Protein AF-A0A2G2YBU5-F1 (afdb_monomer_lite)

Radius of gyration: 28.85 Å; chains: 1; bounding box: 75×36×72 Å

Sequence (273 aa):
MAYAALSSLMHTLEQVLQPNQCLVCRNCTEQHATSSYQNLFALQVFLEDTIKETNDIETLKASEKRIKHVVYRAEDRVYSSLRDIILAGGMKNYERACKSFYEELLEVEKEVYLLSKEVMLIEFNKHESKSAELARTSSIGRRIVEENIVVGMKDDFNTILDRLIAQTDELTILSIVGMGGIADYASPDIPPHDMPFLSFDDSWNLFTKRLFQEEPCPPQLEEIGKHIVQQCRGLPLSIVVVAGLLGKMDAGSDNWKKVEENLTSFFGTVSEQ

pLDDT: mean 74.93, std 15.23, range [28.72, 96.19]

Foldseek 3Di:
DLLVLLVVLLVLLVVCQDPPDPLADNPLSVVLSVLLNVLSVLVNVVLVVCVVVPPDPPVNVVLSVLSNVLSVVLVVLLVVLVVQLVPQDDDVSNVVSNVSNSVSSVVSSVSSVVSSVVSVVVVVVVVVVVVPPPPDDDDPDPDPPPPDDDPDCVVVVVVVVCQVPPDDPDDDDDDDDDDPPPVCVVDVPDDDDDDDFADLVRLLVLLCCLQVVPDDDDPLCSVLLSLCSVLQVRDSVSSNVLSVVCSPDDPDPVVSVVSSVVSCVVSDPPDDD

Structure (mmCIF, N/CA/C/O backbone):
data_AF-A0A2G2YBU5-F1
#
_entry.id   AF-A0A2G2YBU5-F1
#
loop_
_atom_site.group_PDB
_atom_site.id
_atom_site.type_symbol
_atom_site.label_atom_id
_atom_site.label_alt_id
_atom_site.label_comp_id
_atom_site.label_asym_id
_atom_site.label_entity_id
_atom_site.label_seq_id
_atom_site.pdbx_PDB_ins_code
_atom_site.Cartn_x
_atom_site.Cartn_y
_atom_site.Cartn_z
_atom_site.occupancy
_atom_site.B_iso_or_equiv
_atom_site.auth_seq_id
_atom_site.auth_comp_id
_atom_site.auth_asym_id
_atom_site.auth_atom_id
_atom_site.pdbx_PDB_model_num
ATOM 1 N N . MET A 1 1 ? 11.578 3.689 6.704 1.00 77.56 1 MET A N 1
ATOM 2 C CA . MET A 1 1 ? 12.645 4.544 7.256 1.00 77.56 1 MET A CA 1
ATOM 3 C C . MET A 1 1 ? 12.260 4.925 8.677 1.00 77.56 1 MET A C 1
ATOM 5 O O . MET A 1 1 ? 11.069 5.124 8.901 1.00 77.56 1 MET A O 1
ATOM 9 N N . ALA A 1 2 ? 13.198 4.979 9.629 1.00 79.56 2 ALA A N 1
ATOM 10 C CA . ALA A 1 2 ? 12.875 5.309 11.031 1.00 79.56 2 ALA A CA 1
ATOM 11 C C . ALA A 1 2 ? 12.236 6.695 11.192 1.00 79.56 2 ALA A C 1
ATOM 13 O O . ALA A 1 2 ? 11.327 6.847 11.998 1.00 79.56 2 ALA A O 1
ATOM 14 N N . TYR A 1 3 ? 12.646 7.663 10.367 1.00 81.50 3 TYR A N 1
ATOM 15 C CA . TYR A 1 3 ? 12.064 9.006 10.335 1.00 81.50 3 TYR A CA 1
ATOM 16 C C . TYR A 1 3 ? 10.543 8.971 10.120 1.00 81.50 3 TYR A C 1
ATOM 18 O O . TYR A 1 3 ? 9.792 9.544 10.897 1.00 81.50 3 TYR A O 1
ATOM 26 N N . ALA A 1 4 ? 10.073 8.210 9.125 1.00 82.94 4 ALA A N 1
ATOM 27 C CA . ALA A 1 4 ? 8.641 8.063 8.858 1.00 82.94 4 ALA A CA 1
ATOM 28 C C . ALA A 1 4 ? 7.886 7.404 10.027 1.00 82.94 4 ALA A C 1
ATOM 30 O O . ALA A 1 4 ? 6.755 7.783 10.311 1.00 82.94 4 ALA A O 1
ATOM 31 N N . ALA A 1 5 ? 8.512 6.443 10.719 1.00 83.88 5 ALA A N 1
ATOM 32 C CA . ALA A 1 5 ? 7.921 5.827 11.906 1.00 83.88 5 ALA A CA 1
ATOM 33 C C . ALA A 1 5 ? 7.787 6.844 13.053 1.00 83.88 5 ALA A C 1
ATOM 35 O O . ALA A 1 5 ? 6.730 6.921 13.674 1.00 83.88 5 ALA A O 1
ATOM 36 N N . LEU A 1 6 ? 8.825 7.659 13.300 1.00 85.00 6 LEU A N 1
ATOM 37 C CA . LEU A 1 6 ? 8.787 8.735 14.299 1.00 85.00 6 LEU A CA 1
ATOM 38 C C . LEU A 1 6 ? 7.659 9.728 13.997 1.00 85.00 6 LEU A C 1
ATOM 40 O O . LEU A 1 6 ? 6.850 10.004 14.879 1.00 85.00 6 LEU A O 1
ATOM 44 N N . SER A 1 7 ? 7.557 10.198 12.748 1.00 82.75 7 SER A N 1
ATOM 45 C CA . SER A 1 7 ? 6.493 11.117 12.327 1.00 82.75 7 SER A CA 1
ATOM 46 C C . SER A 1 7 ? 5.092 10.522 12.519 1.00 82.75 7 SER A C 1
ATOM 48 O O . SER A 1 7 ? 4.186 11.233 12.949 1.00 82.75 7 SER A O 1
ATOM 50 N N . SER A 1 8 ? 4.917 9.223 12.252 1.00 86.75 8 SER A N 1
ATOM 51 C CA . SER A 1 8 ? 3.638 8.515 12.431 1.00 86.75 8 SER A CA 1
ATOM 52 C C . SER A 1 8 ? 3.198 8.472 13.900 1.00 86.75 8 SER A C 1
ATOM 54 O O . SER A 1 8 ? 2.075 8.863 14.234 1.00 86.75 8 SER A O 1
ATOM 56 N N . LEU A 1 9 ? 4.106 8.095 14.808 1.00 83.00 9 LEU A N 1
ATOM 57 C CA . LEU A 1 9 ? 3.814 8.060 16.243 1.00 83.00 9 LEU A CA 1
ATOM 58 C C . LEU A 1 9 ? 3.585 9.465 16.816 1.00 83.00 9 LEU A C 1
ATOM 60 O O . LEU A 1 9 ? 2.669 9.650 17.613 1.00 83.00 9 LEU A O 1
ATOM 64 N N . MET A 1 10 ? 4.369 10.462 16.393 1.00 81.31 10 MET A N 1
ATOM 65 C CA . MET A 1 10 ? 4.173 11.859 16.801 1.00 81.31 10 MET A CA 1
ATOM 66 C C . MET A 1 10 ? 2.783 12.368 16.414 1.00 81.31 10 MET A C 1
ATOM 68 O O . MET A 1 10 ? 2.079 12.905 17.264 1.00 81.31 10 MET A O 1
ATOM 72 N N . HIS A 1 11 ? 2.349 12.118 15.177 1.00 83.50 11 HIS A N 1
ATOM 73 C CA . HIS A 1 11 ? 1.008 12.480 14.719 1.00 83.50 11 HIS A CA 1
ATOM 74 C C . HIS A 1 11 ? -0.092 11.742 15.504 1.00 83.50 11 HIS A C 1
ATOM 76 O O . HIS A 1 11 ? -1.113 12.327 15.864 1.00 83.50 11 HIS A O 1
ATOM 82 N N . THR A 1 12 ? 0.118 10.464 15.829 1.00 80.94 12 THR A N 1
ATOM 83 C CA . THR A 1 12 ? -0.820 9.682 16.652 1.00 80.94 12 THR A CA 1
ATOM 84 C C . THR A 1 12 ? -0.935 10.246 18.073 1.00 80.94 12 THR A C 1
ATOM 86 O O . THR A 1 12 ? -2.043 10.392 18.590 1.00 80.94 12 THR A O 1
ATOM 89 N N . LEU A 1 13 ? 0.184 10.630 18.696 1.00 76.62 13 LEU A N 1
ATOM 90 C CA . LEU A 1 13 ? 0.189 11.293 20.004 1.00 76.62 13 LEU A CA 1
ATOM 91 C C . LEU A 1 13 ? -0.491 12.670 19.944 1.00 76.62 13 LEU A C 1
ATOM 93 O O . LEU A 1 13 ? -1.259 13.002 20.844 1.00 76.62 13 LEU A O 1
ATOM 97 N N . GLU A 1 14 ? -0.284 13.447 18.877 1.00 77.00 14 GLU A N 1
ATOM 98 C CA . GLU A 1 14 ? -0.980 14.724 18.668 1.00 77.00 14 GLU A CA 1
ATOM 99 C C . GLU A 1 14 ? -2.495 14.551 18.561 1.00 77.00 14 GLU A C 1
ATOM 101 O O . GLU A 1 14 ? -3.236 15.328 19.160 1.00 77.00 14 GLU A O 1
ATOM 106 N N . GLN A 1 15 ? -2.975 13.524 17.852 1.00 72.81 15 GLN A N 1
ATOM 107 C CA . GLN A 1 15 ? -4.408 13.226 17.768 1.00 72.81 15 GLN A CA 1
ATOM 108 C C . GLN A 1 15 ? -5.017 12.911 19.141 1.00 72.81 15 GLN A C 1
ATOM 110 O O . GLN A 1 15 ? -6.123 13.365 19.435 1.00 72.81 15 GLN A O 1
ATOM 115 N N . VAL A 1 16 ? -4.281 12.210 20.011 1.00 66.62 16 VAL A N 1
ATOM 116 C CA . VAL A 1 16 ? -4.690 11.946 21.405 1.00 66.62 16 VAL A CA 1
ATOM 117 C C . VAL A 1 16 ? -4.738 13.235 22.245 1.00 66.62 16 VAL A C 1
ATOM 119 O O . VAL A 1 16 ? -5.537 13.333 23.180 1.00 66.62 16 VAL A O 1
ATOM 122 N N . LEU A 1 17 ? -3.923 14.238 21.902 1.00 61.62 17 LEU A N 1
ATOM 123 C CA . LEU A 1 17 ? -3.822 15.531 22.592 1.00 61.62 17 LEU A CA 1
ATOM 124 C C . LEU A 1 17 ? -4.846 16.585 22.112 1.00 61.62 17 LEU A C 1
ATOM 126 O O . LEU A 1 17 ? -4.983 17.631 22.750 1.00 61.62 17 LEU A O 1
ATOM 130 N N . GLN A 1 18 ? -5.581 16.350 21.016 1.00 63.16 18 GLN A N 1
ATOM 131 C CA . GLN A 1 18 ? -6.501 17.351 20.458 1.00 63.16 18 GLN A CA 1
ATOM 132 C C . GLN A 1 18 ? -7.714 17.645 21.378 1.00 63.16 18 GLN A C 1
ATOM 134 O O . GLN A 1 18 ? -8.349 16.718 21.893 1.00 63.16 18 GLN A O 1
ATOM 139 N N . PRO A 1 19 ? -8.139 18.924 21.527 1.00 51.16 19 PRO A N 1
ATOM 140 C CA . PRO A 1 19 ? -9.191 19.336 22.470 1.00 51.16 19 PRO A CA 1
ATOM 141 C C . PRO A 1 19 ? -10.576 18.713 22.234 1.00 51.16 19 PRO A C 1
ATOM 143 O O . PRO A 1 19 ? -11.395 18.699 23.151 1.00 51.16 19 PRO A O 1
ATOM 146 N N . ASN A 1 20 ? -10.848 18.221 21.021 1.00 47.25 20 ASN A N 1
ATOM 147 C CA . ASN A 1 20 ? -12.180 17.795 20.581 1.00 47.25 20 ASN A CA 1
ATOM 148 C C . ASN A 1 20 ? -12.391 16.267 20.539 1.00 47.25 20 ASN A C 1
ATOM 150 O O . ASN A 1 20 ? -13.447 15.831 20.085 1.00 47.25 20 ASN A O 1
ATOM 154 N N . GLN A 1 21 ? -11.440 15.447 21.012 1.00 52.91 21 GLN A N 1
ATOM 155 C CA . GLN A 1 21 ? -11.558 13.973 21.011 1.00 52.91 21 GLN A CA 1
ATOM 156 C C . GLN A 1 21 ? -10.920 13.275 22.230 1.00 52.91 21 GLN A C 1
ATOM 158 O O . GLN A 1 21 ? -10.525 12.113 22.150 1.00 52.91 21 GLN A O 1
ATOM 163 N N . CYS A 1 22 ? -10.815 13.929 23.390 1.00 48.75 22 CYS A N 1
ATOM 164 C CA . CYS A 1 22 ? -10.200 13.272 24.544 1.00 48.75 22 CYS A CA 1
ATOM 165 C C . CYS A 1 22 ? -11.166 12.248 25.181 1.00 48.75 22 CYS A C 1
ATOM 167 O O . CYS A 1 22 ? -12.029 12.600 25.983 1.00 48.75 22 CYS A O 1
ATOM 169 N N . LEU A 1 23 ? -11.006 10.967 24.828 1.00 53.06 23 LEU A N 1
ATOM 170 C CA . LEU A 1 23 ? -11.656 9.824 25.491 1.00 53.06 23 LEU A CA 1
ATOM 171 C C . LEU A 1 23 ? -11.031 9.528 26.880 1.00 53.06 23 LEU A C 1
ATOM 173 O O . LEU A 1 23 ? -11.447 8.604 27.575 1.00 53.06 23 LEU A O 1
ATOM 177 N N . VAL A 1 24 ? -10.021 10.286 27.321 1.00 55.19 24 VAL A N 1
ATOM 178 C CA . VAL A 1 24 ? -9.199 9.972 28.505 1.00 55.19 24 VAL A CA 1
ATOM 179 C C . VAL A 1 24 ? -8.983 11.228 29.372 1.00 55.19 24 VAL A C 1
ATOM 181 O O . VAL A 1 24 ? -9.237 12.352 28.949 1.00 55.19 24 VAL A O 1
ATOM 184 N N . CYS A 1 25 ? -8.573 11.047 30.632 1.00 53.88 25 CYS A N 1
ATOM 185 C CA . CYS A 1 25 ? -8.343 12.122 31.604 1.00 53.88 25 CYS A CA 1
ATOM 186 C C . CYS A 1 25 ? -7.243 13.112 31.157 1.00 53.88 25 CYS A C 1
ATOM 188 O O . CYS A 1 25 ? -6.052 12.814 31.252 1.00 53.88 25 CYS A O 1
ATOM 190 N N . ARG A 1 26 ? -7.671 14.318 30.754 1.00 55.22 26 ARG A N 1
ATOM 191 C CA . ARG A 1 26 ? -6.874 15.390 30.127 1.00 55.22 26 ARG A CA 1
ATOM 192 C C . ARG A 1 26 ? -5.569 15.750 30.850 1.00 55.22 26 ARG A C 1
ATOM 194 O O . ARG A 1 26 ? -4.534 15.853 30.208 1.00 55.22 26 ARG A O 1
ATOM 201 N N . ASN A 1 27 ? -5.587 15.900 32.174 1.00 55.72 27 ASN A N 1
ATOM 202 C CA . ASN A 1 27 ? -4.440 16.472 32.895 1.00 55.72 27 ASN A CA 1
ATOM 203 C C . ASN A 1 27 ? -3.245 15.512 33.044 1.00 55.72 27 ASN A C 1
ATOM 205 O O . ASN A 1 27 ? -2.122 15.975 33.211 1.00 55.72 27 ASN A O 1
ATOM 209 N N . CYS A 1 28 ? -3.462 14.193 33.010 1.00 52.88 28 CYS A N 1
ATOM 210 C CA . CYS A 1 28 ? -2.388 13.208 33.203 1.00 52.88 28 CYS A CA 1
ATOM 211 C C . CYS A 1 28 ? -1.847 12.674 31.870 1.00 52.88 28 CYS A C 1
ATOM 213 O O . CYS A 1 28 ? -0.656 12.410 31.756 1.00 52.88 28 CYS A O 1
ATOM 215 N N . THR A 1 29 ? -2.691 12.552 30.841 1.00 59.50 29 THR A N 1
ATOM 216 C CA . THR A 1 29 ? -2.257 12.123 29.501 1.00 59.50 29 THR A CA 1
ATOM 217 C C . THR A 1 29 ? -1.425 13.183 28.787 1.00 59.50 29 THR A C 1
ATOM 219 O O . THR A 1 29 ? -0.512 12.836 28.043 1.00 59.50 29 THR A O 1
ATOM 222 N N . GLU A 1 30 ? -1.696 14.466 29.042 1.00 64.62 30 GLU A N 1
ATOM 223 C CA . GLU A 1 30 ? -1.002 15.586 28.398 1.00 64.62 30 GLU A CA 1
ATOM 224 C C . GLU A 1 30 ? 0.492 15.625 28.752 1.00 64.62 30 GLU A C 1
ATOM 226 O O . GLU A 1 30 ? 1.326 15.808 27.867 1.00 64.62 30 GLU A O 1
ATOM 231 N N . GLN A 1 31 ? 0.859 15.354 30.009 1.00 68.38 31 GLN A N 1
ATOM 232 C CA . GLN A 1 31 ? 2.258 15.366 30.450 1.00 68.38 31 GLN A CA 1
ATOM 233 C C . GLN A 1 31 ? 3.092 14.246 29.798 1.00 68.38 31 GLN A C 1
ATOM 235 O O . GLN A 1 31 ? 4.170 14.513 29.265 1.00 68.38 31 GLN A O 1
ATOM 240 N N . HIS A 1 32 ? 2.587 13.009 29.801 1.00 67.62 32 HIS A N 1
ATOM 241 C CA . HIS A 1 32 ? 3.309 11.836 29.289 1.00 67.62 32 HIS A CA 1
ATOM 242 C C . HIS A 1 32 ? 3.360 11.792 27.757 1.00 67.62 32 HIS A C 1
ATOM 244 O O . HIS A 1 32 ? 4.391 11.441 27.174 1.00 67.62 32 HIS A O 1
ATOM 250 N N . ALA A 1 33 ? 2.283 12.219 27.090 1.00 65.06 33 ALA A N 1
ATOM 251 C CA . ALA A 1 33 ? 2.275 12.377 25.639 1.00 65.06 33 ALA A CA 1
ATOM 252 C C . ALA A 1 33 ? 3.243 13.487 25.197 1.00 65.06 33 ALA A C 1
ATOM 254 O O . ALA A 1 33 ? 4.002 13.283 24.253 1.00 65.06 33 ALA A O 1
ATOM 255 N N . THR A 1 34 ? 3.298 14.613 25.921 1.00 71.19 34 THR A N 1
ATOM 256 C CA . THR A 1 34 ? 4.244 15.707 25.630 1.00 71.19 34 THR A CA 1
ATOM 257 C C . THR A 1 34 ? 5.699 15.284 25.851 1.00 71.19 34 THR A C 1
ATOM 259 O O . THR A 1 34 ? 6.552 15.572 25.015 1.00 71.19 34 THR A O 1
ATOM 262 N N . SER A 1 35 ? 5.992 14.557 26.933 1.00 74.00 35 SER A N 1
ATOM 263 C CA . SER A 1 35 ? 7.328 14.001 27.213 1.00 74.00 35 SER A CA 1
ATOM 264 C C . SER A 1 35 ? 7.779 13.013 26.127 1.00 74.00 35 SER A C 1
ATOM 266 O O . SER A 1 35 ? 8.880 13.123 25.580 1.00 74.00 35 SER A O 1
ATOM 268 N N . SER A 1 36 ? 6.891 12.097 25.727 1.00 71.19 36 SER A N 1
ATOM 269 C CA . SER A 1 36 ? 7.147 11.165 24.621 1.00 71.19 36 SER A CA 1
ATOM 270 C C . SER A 1 36 ? 7.379 11.910 23.305 1.00 71.19 36 SER A C 1
ATOM 272 O O . SER A 1 36 ? 8.338 11.614 22.597 1.00 71.19 36 SER A O 1
ATOM 274 N N . TYR A 1 37 ? 6.564 12.927 23.008 1.00 77.56 37 TYR A N 1
ATOM 275 C CA . TYR A 1 37 ? 6.699 13.761 21.814 1.00 77.56 37 TYR A CA 1
ATOM 276 C C . TYR A 1 37 ? 8.048 14.492 21.763 1.00 77.56 37 TYR A C 1
ATOM 278 O O . TYR A 1 37 ? 8.722 14.467 20.737 1.00 77.56 37 TYR A O 1
ATOM 286 N N . GLN A 1 38 ? 8.488 15.089 22.875 1.00 77.56 38 GLN A N 1
ATOM 287 C CA . GLN A 1 38 ? 9.789 15.763 22.959 1.00 77.56 38 GLN A CA 1
ATOM 288 C C . GLN A 1 38 ? 10.958 14.804 22.693 1.00 77.56 38 GLN A C 1
ATOM 290 O O . GLN A 1 38 ? 11.890 15.155 21.969 1.00 77.56 38 GLN A O 1
ATOM 295 N N . ASN A 1 39 ? 10.894 13.578 23.221 1.00 77.12 39 ASN A N 1
ATOM 296 C CA . ASN A 1 39 ? 11.917 12.560 22.973 1.00 77.12 39 ASN A CA 1
ATOM 297 C C . ASN A 1 39 ? 11.925 12.082 21.509 1.00 77.12 39 ASN A C 1
ATOM 299 O O . ASN A 1 39 ? 12.996 11.895 20.932 1.00 77.12 39 ASN A O 1
ATOM 303 N N . LEU A 1 40 ? 10.751 11.914 20.889 1.00 79.38 40 LEU A N 1
ATOM 304 C CA . LEU A 1 40 ? 10.637 11.558 19.467 1.00 79.38 40 LEU A CA 1
ATOM 305 C C . LEU A 1 40 ? 11.170 12.674 18.562 1.00 79.38 40 LEU A C 1
ATOM 307 O O . LEU A 1 40 ? 11.895 12.391 17.609 1.00 79.38 40 LEU A O 1
ATOM 311 N N . PHE A 1 41 ? 10.882 13.933 18.897 1.00 76.88 41 PHE A N 1
ATOM 312 C CA . PHE A 1 41 ? 11.411 15.095 18.186 1.00 76.88 41 PHE A CA 1
ATOM 313 C C . PHE A 1 41 ? 12.943 15.162 18.271 1.00 76.88 41 PHE A C 1
ATOM 315 O O . PHE A 1 41 ? 13.610 15.385 17.263 1.00 76.88 41 PHE A O 1
ATOM 322 N N . ALA A 1 42 ? 13.525 14.887 19.443 1.00 79.06 42 ALA A N 1
ATOM 323 C CA . ALA A 1 42 ? 14.978 14.829 19.601 1.00 79.06 42 ALA A CA 1
ATOM 324 C C . ALA A 1 42 ? 15.623 13.729 18.731 1.00 79.06 42 ALA A C 1
ATOM 326 O O . ALA A 1 42 ? 16.654 13.962 18.102 1.00 79.06 42 ALA A O 1
ATOM 327 N N . LEU A 1 43 ? 14.984 12.557 18.626 1.00 77.75 43 LEU A N 1
ATOM 328 C CA . LEU A 1 43 ? 15.414 11.479 17.725 1.00 77.75 43 LEU A CA 1
ATOM 329 C C . LEU A 1 43 ? 15.286 11.858 16.241 1.00 77.75 43 LEU A C 1
ATOM 331 O O . LEU A 1 43 ? 16.094 11.420 15.423 1.00 77.75 43 LEU A O 1
ATOM 335 N N . GLN A 1 44 ? 14.287 12.663 15.880 1.00 80.56 44 GLN A N 1
ATOM 336 C CA . GLN A 1 44 ? 14.098 13.147 14.513 1.00 80.56 44 GLN A CA 1
ATOM 337 C C . GLN A 1 44 ? 15.225 14.106 14.102 1.00 80.56 44 GLN A C 1
ATOM 339 O O . GLN A 1 44 ? 15.802 13.926 13.030 1.00 80.56 44 GLN A O 1
ATOM 344 N N . VAL A 1 45 ? 15.583 15.055 14.977 1.00 78.81 45 VAL A N 1
ATOM 345 C CA . VAL A 1 45 ? 16.722 15.971 14.774 1.00 78.81 45 VAL A CA 1
ATOM 346 C C . VAL A 1 45 ? 18.034 15.189 14.659 1.00 78.81 45 VAL A C 1
ATOM 348 O O . VAL A 1 45 ? 18.784 15.399 13.710 1.00 78.81 45 VAL A O 1
ATOM 351 N N . PHE A 1 46 ? 18.260 14.206 15.540 1.00 77.12 46 PHE A N 1
ATOM 352 C CA . PHE A 1 46 ? 19.420 13.307 15.474 1.00 77.12 46 PHE A CA 1
ATOM 353 C C . PHE A 1 46 ? 19.537 12.601 14.116 1.00 77.12 46 PHE A C 1
ATOM 355 O O . PHE A 1 46 ? 20.608 12.564 13.506 1.00 77.12 46 PHE A O 1
ATOM 362 N N . LEU A 1 47 ? 18.440 12.022 13.615 1.00 74.12 47 LEU A N 1
ATOM 363 C CA . LEU A 1 47 ? 18.451 11.348 12.315 1.00 74.12 47 LEU A CA 1
ATOM 364 C C . LEU A 1 47 ? 18.759 12.331 11.180 1.00 74.12 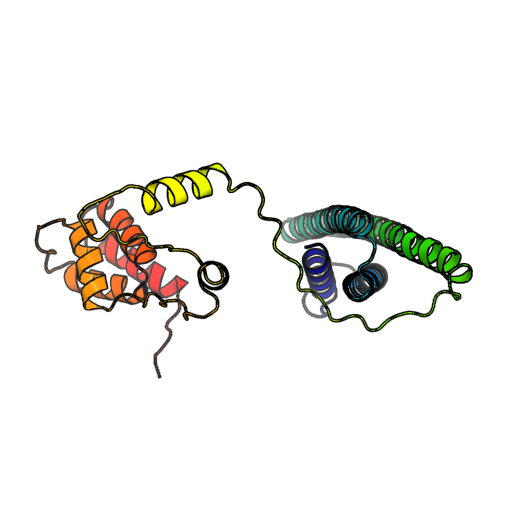47 LEU A C 1
ATOM 366 O O . LEU A 1 47 ? 19.483 11.980 10.255 1.00 74.12 47 LEU A O 1
ATOM 370 N N . GLU A 1 48 ? 18.259 13.561 11.253 1.00 74.38 48 GLU A N 1
ATOM 371 C CA . GLU A 1 48 ? 18.495 14.571 10.223 1.00 74.38 48 GLU A CA 1
ATOM 372 C C . GLU A 1 48 ? 19.942 15.099 10.212 1.00 74.38 48 GLU A C 1
ATOM 374 O O . GLU A 1 48 ? 20.504 15.329 9.137 1.00 74.38 48 GLU A O 1
ATOM 379 N N . ASP A 1 49 ? 20.572 15.233 11.380 1.00 69.44 49 ASP A N 1
ATOM 380 C CA . ASP A 1 49 ? 21.966 15.672 11.515 1.00 69.44 49 ASP A CA 1
ATOM 381 C C . ASP A 1 49 ? 22.964 14.552 11.180 1.00 69.44 49 ASP A C 1
ATOM 383 O O . ASP A 1 49 ? 23.976 14.778 10.510 1.00 69.44 49 ASP A O 1
ATOM 387 N N . THR A 1 50 ? 22.654 13.304 11.539 1.00 62.16 50 THR A N 1
ATOM 388 C CA . THR A 1 50 ? 23.501 12.144 11.208 1.00 62.16 50 THR A CA 1
ATOM 389 C C . THR A 1 50 ? 23.489 11.780 9.723 1.00 62.16 50 THR A C 1
ATOM 391 O O . THR A 1 50 ? 24.518 11.331 9.213 1.00 62.16 50 THR A O 1
ATOM 394 N N . ILE A 1 51 ? 22.389 12.039 9.002 1.00 63.06 51 ILE A N 1
ATOM 395 C CA . ILE A 1 51 ? 22.323 11.933 7.531 1.00 63.06 51 ILE A CA 1
ATOM 396 C C . ILE A 1 51 ? 23.273 12.940 6.851 1.00 63.06 51 ILE A C 1
ATOM 398 O O . ILE A 1 51 ? 23.738 12.688 5.742 1.00 63.06 51 ILE A O 1
ATOM 402 N N . LYS A 1 52 ? 23.606 14.066 7.501 1.00 63.25 52 LYS A N 1
ATOM 403 C CA . LYS A 1 52 ? 24.480 15.114 6.938 1.00 63.25 52 LYS A CA 1
ATOM 404 C C . LYS A 1 52 ? 25.980 14.873 7.202 1.00 63.25 52 LYS A C 1
ATOM 406 O O . LYS A 1 52 ? 26.803 15.333 6.413 1.00 63.25 52 LYS A O 1
ATOM 411 N N . GLU A 1 53 ? 26.354 14.147 8.264 1.00 60.69 53 GLU A N 1
ATOM 412 C CA . GLU A 1 53 ? 27.754 13.893 8.687 1.00 60.69 53 GLU A CA 1
ATOM 413 C C . GLU A 1 53 ? 28.295 12.479 8.337 1.00 60.69 53 GLU A C 1
ATOM 415 O O . GLU A 1 53 ? 29.141 11.924 9.049 1.00 60.69 53 GLU A O 1
ATOM 420 N N . THR A 1 54 ? 27.790 11.849 7.276 1.00 56.03 54 THR A N 1
ATOM 421 C CA . THR A 1 54 ? 28.011 10.434 6.908 1.00 56.03 54 THR A CA 1
ATOM 422 C C . THR A 1 54 ? 29.478 9.995 6.760 1.00 56.03 54 THR A C 1
ATOM 424 O O . THR A 1 54 ? 30.029 10.021 5.664 1.00 56.03 54 THR A O 1
ATOM 427 N N . ASN A 1 55 ? 30.069 9.482 7.845 1.00 57.12 55 ASN A N 1
ATOM 428 C CA . ASN A 1 55 ? 31.310 8.690 7.827 1.00 57.12 55 ASN A CA 1
ATOM 429 C C . ASN A 1 55 ? 31.145 7.272 8.427 1.00 57.12 55 ASN A C 1
ATOM 431 O O . ASN A 1 55 ? 32.069 6.474 8.329 1.00 57.12 55 ASN A O 1
ATOM 435 N N . ASP A 1 56 ? 29.992 6.931 9.024 1.00 63.56 56 ASP A N 1
ATOM 436 C CA . ASP A 1 56 ? 29.731 5.599 9.601 1.00 63.56 56 ASP A CA 1
ATOM 437 C C . ASP A 1 56 ? 28.290 5.129 9.317 1.00 63.56 56 ASP A C 1
ATOM 439 O O . ASP A 1 56 ? 27.327 5.491 9.994 1.00 63.56 56 ASP A O 1
ATOM 443 N N . ILE A 1 57 ? 28.149 4.351 8.242 1.00 66.81 57 ILE A N 1
ATOM 444 C CA . ILE A 1 57 ? 26.868 3.874 7.699 1.00 66.81 57 ILE A CA 1
ATOM 445 C C . ILE A 1 57 ? 26.309 2.699 8.523 1.00 66.81 57 ILE A C 1
ATOM 447 O O . ILE A 1 57 ? 25.093 2.494 8.564 1.00 66.81 57 ILE A O 1
ATOM 451 N N . GLU A 1 58 ? 27.165 1.912 9.180 1.00 69.88 58 GLU A N 1
ATOM 452 C CA . GLU A 1 58 ? 26.742 0.705 9.900 1.00 69.88 58 GLU A CA 1
ATOM 453 C C . GLU A 1 58 ? 26.070 1.041 11.234 1.00 69.88 58 GLU A C 1
ATOM 455 O O . GLU A 1 58 ? 24.996 0.504 11.532 1.00 69.88 58 GLU A O 1
ATOM 460 N N . THR A 1 59 ? 26.627 1.981 12.005 1.00 68.69 59 THR A N 1
ATOM 461 C CA . THR A 1 59 ? 26.004 2.447 13.256 1.00 68.69 59 THR A CA 1
ATOM 462 C C . THR A 1 59 ? 24.703 3.200 12.996 1.00 68.69 59 THR A C 1
ATOM 464 O O . THR A 1 59 ? 23.736 3.015 13.742 1.00 68.69 59 THR A O 1
ATOM 467 N N . LEU A 1 60 ? 24.616 3.956 11.894 1.00 73.50 60 LEU A N 1
ATOM 468 C CA . LEU A 1 60 ? 23.379 4.613 11.470 1.00 73.50 60 LEU A CA 1
ATOM 469 C C . LEU A 1 60 ? 22.286 3.587 11.149 1.00 73.50 60 LEU A C 1
ATOM 471 O O . LEU A 1 60 ? 21.184 3.679 11.684 1.00 73.50 60 LEU A O 1
ATOM 475 N N . LYS A 1 61 ? 22.597 2.554 10.353 1.00 78.38 61 LYS A N 1
ATOM 476 C CA . LYS A 1 61 ? 21.639 1.483 10.021 1.00 78.38 61 LYS A CA 1
ATOM 477 C C . LYS A 1 61 ? 21.189 0.695 11.254 1.00 78.38 61 LYS A C 1
ATOM 479 O O . LYS A 1 61 ? 20.011 0.344 11.365 1.00 78.38 61 LYS A O 1
ATOM 484 N N . ALA A 1 62 ? 22.098 0.413 12.188 1.00 79.00 62 ALA A N 1
ATOM 485 C CA . ALA A 1 62 ? 21.766 -0.268 13.439 1.00 79.00 62 ALA A CA 1
ATOM 486 C C . ALA A 1 62 ? 20.831 0.580 14.321 1.00 79.00 62 ALA A C 1
ATOM 488 O O . ALA A 1 62 ? 19.834 0.064 14.836 1.00 79.00 62 ALA A O 1
ATOM 489 N N . SER A 1 63 ? 21.117 1.880 14.435 1.00 75.06 63 SER A N 1
ATOM 490 C CA . SER A 1 63 ? 20.288 2.852 15.156 1.00 75.06 63 SER A CA 1
ATOM 491 C C . SER A 1 63 ? 18.913 2.990 14.504 1.00 75.06 63 SER A C 1
ATOM 493 O O . SER A 1 63 ? 17.897 2.872 15.185 1.00 75.06 63 SER A O 1
ATOM 495 N N . GLU A 1 64 ? 18.861 3.111 13.174 1.00 82.44 64 GLU A N 1
ATOM 496 C CA . GLU A 1 64 ? 17.619 3.199 12.405 1.00 82.44 64 GLU A CA 1
ATOM 497 C C . GLU A 1 64 ? 16.730 1.967 12.629 1.00 82.44 64 GLU A C 1
ATOM 499 O O . GLU A 1 64 ? 15.534 2.089 12.904 1.00 82.44 64 GLU A O 1
ATOM 504 N N . LYS A 1 65 ? 17.308 0.760 12.573 1.00 84.19 65 LYS A N 1
ATOM 505 C CA . LYS A 1 65 ? 16.572 -0.488 12.816 1.00 84.19 65 LYS A CA 1
ATOM 506 C C . LYS A 1 65 ? 15.993 -0.539 14.232 1.00 84.19 65 LYS A C 1
ATOM 508 O O . LYS A 1 65 ? 14.855 -0.983 14.403 1.00 84.19 65 LYS A O 1
ATOM 513 N N . ARG A 1 66 ? 16.756 -0.090 15.233 1.00 82.81 66 ARG A N 1
ATOM 514 C CA . ARG A 1 66 ? 16.312 -0.041 16.635 1.00 82.81 66 ARG A CA 1
ATOM 515 C C . ARG A 1 66 ? 15.194 0.971 16.839 1.00 82.81 66 ARG A C 1
ATOM 517 O O . ARG A 1 66 ? 14.165 0.596 17.398 1.00 82.81 66 ARG A O 1
ATOM 524 N N . ILE A 1 67 ? 15.359 2.190 16.322 1.00 84.56 67 ILE A N 1
ATOM 525 C CA . ILE A 1 67 ? 14.340 3.244 16.390 1.00 84.56 67 ILE A CA 1
ATOM 526 C C . ILE A 1 67 ? 13.044 2.748 15.751 1.00 84.56 67 ILE A C 1
ATOM 528 O O . ILE A 1 67 ? 12.002 2.748 16.398 1.00 84.56 67 ILE A O 1
ATOM 532 N N . LYS A 1 68 ? 13.111 2.215 14.525 1.00 87.62 68 LYS A N 1
ATOM 533 C CA . LYS A 1 68 ? 11.941 1.685 13.811 1.00 87.62 68 LYS A CA 1
ATOM 534 C C . LYS A 1 68 ? 11.181 0.634 14.627 1.00 87.62 68 LYS A C 1
ATOM 536 O O . LYS A 1 68 ? 9.957 0.663 14.681 1.00 87.62 68 LYS A O 1
ATOM 541 N N . HIS A 1 69 ? 11.898 -0.306 15.238 1.00 87.19 69 HIS A N 1
ATOM 542 C CA . HIS A 1 69 ? 11.280 -1.392 15.993 1.00 87.19 69 HIS A CA 1
ATOM 543 C C . HIS A 1 69 ? 10.572 -0.903 17.268 1.00 87.19 69 HIS A C 1
ATOM 545 O O . HIS A 1 69 ? 9.455 -1.338 17.536 1.00 87.19 69 HIS A O 1
ATOM 551 N N . VAL A 1 70 ? 11.196 -0.006 18.037 1.00 84.75 70 VAL A N 1
ATOM 552 C CA . VAL A 1 70 ? 10.595 0.549 19.264 1.00 84.75 70 VAL A CA 1
ATOM 553 C C . VAL A 1 70 ? 9.400 1.440 18.927 1.00 84.75 70 VAL A C 1
ATOM 555 O O . VAL A 1 70 ? 8.350 1.313 19.546 1.00 84.75 70 VAL A O 1
ATOM 558 N N . VAL A 1 71 ? 9.522 2.284 17.902 1.00 87.31 71 VAL A N 1
ATOM 559 C CA . VAL A 1 71 ? 8.469 3.234 17.525 1.00 87.31 71 VAL A CA 1
ATOM 560 C C . VAL A 1 71 ? 7.223 2.523 16.999 1.00 87.31 71 VAL A C 1
ATOM 562 O O . VAL A 1 71 ? 6.128 2.833 17.451 1.00 87.31 71 VAL A O 1
ATOM 565 N N . TYR A 1 72 ? 7.362 1.518 16.127 1.00 86.94 72 TYR A N 1
ATOM 566 C CA . TYR A 1 72 ? 6.190 0.762 15.665 1.00 86.94 72 TYR A CA 1
ATOM 567 C C . TYR A 1 72 ? 5.534 -0.062 16.764 1.00 86.94 72 TYR A C 1
ATOM 569 O O . TYR A 1 72 ? 4.315 -0.184 16.791 1.00 86.94 72 TYR A O 1
ATOM 577 N N . ARG A 1 73 ? 6.323 -0.612 17.690 1.00 83.94 73 ARG A N 1
ATOM 578 C CA . ARG A 1 73 ? 5.772 -1.295 18.862 1.00 83.94 73 ARG A CA 1
ATOM 579 C C . ARG A 1 73 ? 4.966 -0.330 19.733 1.00 83.94 73 ARG A C 1
ATOM 581 O O . ARG A 1 73 ? 3.888 -0.690 20.192 1.00 83.94 73 ARG A O 1
ATOM 588 N N . ALA A 1 74 ? 5.489 0.872 19.963 1.00 84.06 74 ALA A N 1
ATOM 589 C CA . ALA A 1 74 ? 4.800 1.902 20.726 1.00 84.06 74 ALA A CA 1
ATOM 590 C C . ALA A 1 74 ? 3.498 2.343 20.042 1.00 84.06 74 ALA A C 1
ATOM 592 O O . ALA A 1 74 ? 2.457 2.426 20.687 1.00 84.06 74 ALA A O 1
ATOM 593 N N . GLU A 1 75 ? 3.543 2.559 18.729 1.00 85.88 75 GLU A N 1
ATOM 594 C CA . GLU A 1 75 ? 2.380 2.918 17.920 1.00 85.88 75 GLU A CA 1
ATOM 595 C C . GLU A 1 75 ? 1.292 1.834 17.960 1.00 85.88 75 GLU A C 1
ATOM 597 O O . GLU A 1 75 ? 0.129 2.143 18.213 1.00 85.88 75 GLU A O 1
ATOM 602 N N . ASP A 1 76 ? 1.665 0.559 17.816 1.00 86.44 76 ASP A N 1
ATOM 603 C CA . ASP A 1 76 ? 0.735 -0.574 17.904 1.00 86.44 76 ASP A CA 1
ATOM 604 C C . ASP A 1 76 ? 0.052 -0.661 19.281 1.00 86.44 76 ASP A C 1
ATOM 606 O O . ASP A 1 76 ? -1.165 -0.833 19.364 1.00 86.44 76 ASP A O 1
ATOM 610 N N . ARG A 1 77 ? 0.800 -0.439 20.373 1.00 84.12 77 ARG A N 1
ATOM 611 C CA . ARG A 1 77 ? 0.242 -0.390 21.739 1.00 84.12 77 ARG A CA 1
ATOM 612 C C . ARG A 1 77 ? -0.751 0.752 21.923 1.00 84.12 77 ARG A C 1
ATOM 614 O O . ARG A 1 77 ? -1.826 0.541 22.492 1.00 84.12 77 ARG A O 1
ATOM 621 N N . VAL A 1 78 ? -0.420 1.943 21.421 1.00 83.50 78 VAL A N 1
ATOM 622 C CA . VAL A 1 78 ? -1.304 3.117 21.476 1.00 83.50 78 VAL A CA 1
ATOM 623 C C . VAL A 1 78 ? -2.580 2.854 20.676 1.00 83.50 78 VAL A C 1
ATOM 625 O O . VAL A 1 78 ? -3.676 3.037 21.205 1.00 83.50 78 VAL A O 1
ATOM 628 N N . TYR A 1 79 ? -2.472 2.352 19.443 1.00 83.12 79 TYR A N 1
ATOM 629 C CA . TYR A 1 79 ? -3.636 2.038 18.613 1.00 83.12 79 TYR A CA 1
ATOM 630 C C . TYR A 1 79 ? -4.502 0.914 19.186 1.00 83.12 79 TYR A C 1
ATOM 632 O O . TYR A 1 79 ? -5.730 1.029 19.171 1.00 83.12 79 TYR A O 1
ATOM 640 N N . SER A 1 80 ? -3.894 -0.159 19.698 1.00 82.81 80 SER A N 1
ATOM 641 C CA . SER A 1 80 ? -4.627 -1.260 20.332 1.00 82.81 80 SER A CA 1
ATOM 642 C C . SER A 1 80 ? -5.405 -0.762 21.547 1.00 82.81 80 SER A C 1
ATOM 644 O O . SER A 1 80 ? -6.594 -1.038 21.687 1.00 82.81 80 SER A O 1
ATOM 646 N N . SER A 1 81 ? -4.769 0.057 22.381 1.00 79.19 81 SER A N 1
ATOM 647 C CA . SER A 1 81 ? -5.402 0.597 23.582 1.00 79.19 81 SER A CA 1
ATOM 648 C C . SER A 1 81 ? -6.510 1.611 23.253 1.00 79.19 81 SER A C 1
ATOM 650 O O . SER A 1 81 ? -7.554 1.625 23.903 1.00 79.19 81 SER A O 1
ATOM 652 N N . LEU A 1 82 ? -6.345 2.424 22.200 1.00 79.19 82 LEU A N 1
ATOM 653 C CA . LEU A 1 82 ? -7.412 3.297 21.692 1.00 79.19 82 LEU A CA 1
ATOM 654 C C . LEU A 1 82 ? -8.605 2.496 21.163 1.00 79.19 82 LEU A C 1
ATOM 656 O O . LEU A 1 82 ? -9.755 2.857 21.418 1.00 79.19 82 LEU A O 1
ATOM 660 N N . ARG A 1 83 ? -8.350 1.391 20.455 1.00 80.62 83 ARG A N 1
ATOM 661 C CA . ARG A 1 83 ? -9.399 0.483 19.977 1.00 80.62 83 ARG A CA 1
ATOM 662 C C . ARG A 1 83 ? -10.211 -0.081 21.142 1.00 80.62 83 ARG A C 1
ATOM 664 O O . ARG A 1 83 ? -11.437 -0.090 21.057 1.00 80.62 83 ARG A O 1
ATOM 671 N N . ASP A 1 84 ? -9.554 -0.496 22.221 1.00 77.62 84 ASP A N 1
ATOM 672 C CA . ASP A 1 84 ? -10.230 -1.030 23.406 1.00 77.62 84 ASP A CA 1
ATOM 673 C C . ASP A 1 84 ? -11.121 0.015 24.087 1.00 77.62 84 ASP A C 1
ATOM 675 O O . ASP A 1 84 ? -12.229 -0.309 24.516 1.00 77.62 84 ASP A O 1
ATOM 679 N N . ILE A 1 85 ? -10.692 1.282 24.124 1.00 76.50 85 ILE A N 1
ATOM 680 C CA . ILE A 1 85 ? -11.521 2.389 24.620 1.00 76.50 85 ILE A CA 1
ATOM 681 C C . ILE A 1 85 ? -12.753 2.593 23.726 1.00 76.50 85 ILE A C 1
ATOM 683 O O . ILE A 1 85 ? -13.867 2.714 24.238 1.00 76.50 85 ILE A O 1
ATOM 687 N N . ILE A 1 86 ? -12.577 2.607 22.400 1.00 75.94 86 ILE A N 1
ATOM 688 C CA . ILE A 1 86 ? -13.670 2.817 21.433 1.00 75.94 86 ILE A CA 1
ATOM 689 C C . ILE A 1 86 ? -14.703 1.682 21.498 1.00 75.94 86 ILE A C 1
ATOM 691 O O . ILE A 1 86 ? -15.902 1.924 21.367 1.00 75.94 86 ILE A O 1
ATOM 695 N N . LEU A 1 87 ? -14.254 0.442 21.708 1.00 79.38 87 LEU A N 1
ATOM 696 C CA . LEU A 1 87 ? -15.113 -0.745 21.758 1.00 79.38 87 LEU A CA 1
ATOM 697 C C . LEU A 1 87 ? -15.695 -1.028 23.152 1.00 79.38 87 LEU A C 1
ATOM 699 O O . LEU A 1 87 ? -16.483 -1.967 23.307 1.00 79.38 87 LEU A O 1
ATOM 703 N N . ALA A 1 88 ? -15.337 -0.245 24.172 1.00 76.94 88 ALA A N 1
ATOM 704 C CA . ALA A 1 88 ? -15.784 -0.477 25.536 1.00 76.94 88 ALA A CA 1
ATOM 705 C C . ALA A 1 88 ? -17.308 -0.285 25.683 1.00 76.94 88 ALA A C 1
ATOM 707 O O . ALA A 1 88 ? -17.828 0.824 25.796 1.00 76.94 88 ALA A O 1
ATOM 708 N N . GLY A 1 89 ? -18.046 -1.397 25.745 1.00 63.84 89 GLY A N 1
ATOM 709 C CA . GLY A 1 89 ? -19.476 -1.394 26.046 1.00 63.84 89 GLY A CA 1
ATOM 710 C C . GLY A 1 89 ? -19.745 -1.066 27.518 1.00 63.84 89 GLY A C 1
ATOM 711 O O . GLY A 1 89 ? -19.534 -1.908 28.391 1.00 63.84 89 GLY A O 1
ATOM 712 N N . GLY A 1 90 ? -20.248 0.137 27.798 1.00 72.25 90 GLY A N 1
ATOM 713 C CA . GLY A 1 90 ? -20.691 0.566 29.130 1.00 72.25 90 GLY A CA 1
ATOM 714 C C . GLY A 1 90 ? -19.617 1.250 29.991 1.00 72.25 90 GLY A C 1
ATOM 715 O O . GLY A 1 90 ? -18.419 1.006 29.868 1.00 72.25 90 GLY A O 1
ATOM 716 N N . MET A 1 91 ? -20.069 2.098 30.922 1.00 68.19 91 MET A N 1
ATOM 717 C CA . MET A 1 91 ? -19.233 3.054 31.672 1.00 68.19 91 MET A CA 1
ATOM 718 C C . MET A 1 91 ? -18.094 2.409 32.489 1.00 68.19 91 MET A C 1
ATOM 720 O O . MET A 1 91 ? -16.990 2.937 32.531 1.00 68.19 91 MET A O 1
ATOM 724 N N . LYS A 1 92 ? -18.324 1.233 33.092 1.00 70.56 92 LYS A N 1
ATOM 725 C CA . LYS A 1 92 ? -17.292 0.520 33.875 1.00 70.56 92 LYS A CA 1
ATOM 726 C C . LYS A 1 92 ? -16.177 -0.070 33.006 1.00 70.56 92 LYS A C 1
ATOM 728 O O . LYS A 1 92 ? -15.026 -0.119 33.431 1.00 70.56 92 LYS A O 1
ATOM 733 N N . ASN A 1 93 ? -16.525 -0.552 31.812 1.00 74.12 93 ASN A N 1
ATOM 734 C CA . ASN A 1 93 ? -15.550 -1.107 30.874 1.00 74.12 93 ASN A CA 1
ATOM 735 C C . ASN A 1 93 ? -14.724 0.016 30.243 1.00 74.12 93 ASN A C 1
ATOM 737 O O . ASN A 1 93 ? -13.520 -0.142 30.080 1.00 74.12 93 ASN A O 1
ATOM 741 N N . TYR A 1 94 ? -15.357 1.163 29.992 1.00 72.00 94 TYR A N 1
ATOM 742 C CA . TYR A 1 94 ? -14.692 2.375 29.528 1.00 72.00 94 TYR A CA 1
ATOM 743 C C . TYR A 1 94 ? -13.636 2.868 30.525 1.00 72.00 94 TYR A C 1
ATOM 745 O O . TYR A 1 94 ? -12.480 3.050 30.163 1.00 72.00 94 TYR A O 1
ATOM 753 N N . GLU A 1 95 ? -13.989 2.995 31.807 1.00 72.12 95 GLU A N 1
ATOM 754 C CA . GLU A 1 95 ? -13.052 3.453 32.843 1.00 72.12 95 GLU A CA 1
ATOM 755 C C . GLU A 1 95 ? -11.846 2.508 33.002 1.00 72.12 95 GLU A C 1
ATOM 757 O O . GLU A 1 95 ? -10.707 2.954 33.152 1.00 72.12 95 GLU A O 1
ATOM 762 N N . ARG A 1 96 ? -12.075 1.192 32.889 1.00 75.69 96 ARG A N 1
ATOM 763 C CA . ARG A 1 96 ? -11.001 0.189 32.881 1.00 75.69 96 ARG A CA 1
ATOM 764 C C . ARG A 1 96 ? -10.100 0.322 31.652 1.00 75.69 96 ARG A C 1
ATOM 766 O O . ARG A 1 96 ? -8.883 0.265 31.810 1.00 75.69 96 ARG A O 1
ATOM 773 N N . ALA A 1 97 ? -10.677 0.497 30.464 1.00 77.81 97 ALA A N 1
ATOM 774 C CA . ALA A 1 97 ? -9.924 0.677 29.224 1.00 77.81 97 ALA A CA 1
ATOM 775 C C . ALA A 1 97 ? -9.074 1.956 29.268 1.00 77.81 97 ALA A C 1
ATOM 777 O O . ALA A 1 97 ? -7.897 1.918 28.927 1.00 77.81 97 ALA A O 1
ATOM 778 N N . CYS A 1 98 ? -9.612 3.058 29.800 1.00 72.12 98 CYS A N 1
ATOM 779 C CA . CYS A 1 98 ? -8.860 4.299 29.994 1.00 72.12 98 CYS A CA 1
ATOM 780 C C . CYS A 1 98 ? -7.692 4.137 30.975 1.00 72.12 98 CYS A C 1
ATOM 782 O O . CYS A 1 98 ? -6.614 4.684 30.743 1.00 72.12 98 CYS A O 1
ATOM 784 N N . LYS A 1 99 ? -7.878 3.370 32.058 1.00 78.75 99 LYS A N 1
ATOM 785 C CA . LYS A 1 99 ? -6.786 3.051 32.987 1.00 78.75 99 LYS A CA 1
ATOM 786 C C . LYS A 1 99 ? -5.701 2.201 32.315 1.00 78.75 99 LYS A C 1
ATOM 788 O O . LYS A 1 99 ? -4.524 2.505 32.466 1.00 78.75 99 LYS A O 1
ATOM 793 N N . SER A 1 100 ? -6.101 1.185 31.550 1.00 79.75 100 SER A N 1
ATOM 794 C CA . SER A 1 100 ? -5.179 0.325 30.796 1.00 79.75 100 SER A CA 1
ATOM 795 C C . SER A 1 100 ? -4.379 1.122 29.762 1.00 79.75 100 SER A C 1
ATOM 797 O O . SER A 1 100 ? -3.166 0.981 29.679 1.00 79.75 100 SER A O 1
ATOM 799 N N . PHE A 1 101 ? -5.039 2.020 29.026 1.00 81.69 101 PHE A N 1
ATOM 800 C CA . PHE A 1 101 ? -4.392 2.915 28.066 1.00 81.69 101 PHE A CA 1
ATOM 801 C C . PHE A 1 101 ? -3.337 3.809 28.727 1.00 81.69 101 PHE A C 1
ATOM 803 O O . PHE A 1 101 ? -2.259 4.011 28.178 1.00 81.69 101 PHE A O 1
ATOM 810 N N . TYR A 1 102 ? -3.630 4.334 29.917 1.00 74.38 102 TYR A N 1
ATOM 811 C CA . TYR A 1 102 ? -2.680 5.158 30.659 1.00 74.38 102 TYR A CA 1
ATOM 812 C C . TYR A 1 102 ? -1.422 4.379 31.075 1.00 74.38 102 TYR A C 1
ATOM 814 O O . TYR A 1 102 ? -0.312 4.897 30.969 1.00 74.38 102 TYR A O 1
ATOM 822 N N . GLU A 1 103 ? -1.582 3.132 31.524 1.00 79.81 103 GLU A N 1
ATOM 823 C CA . GLU A 1 103 ? -0.459 2.251 31.873 1.00 79.81 103 GLU A CA 1
ATOM 824 C C . GLU A 1 103 ? 0.407 1.929 30.641 1.00 79.81 103 GLU A C 1
ATOM 826 O O . GLU A 1 103 ? 1.633 1.996 30.720 1.00 79.81 103 GLU A O 1
ATOM 831 N N . GLU A 1 104 ? -0.210 1.688 29.483 1.00 82.62 104 GLU A N 1
ATOM 832 C CA . GLU A 1 104 ? 0.505 1.487 28.214 1.00 82.62 104 GLU A CA 1
ATOM 833 C C . GLU A 1 104 ? 1.250 2.749 27.753 1.00 82.62 104 GLU A C 1
ATOM 835 O O . GLU A 1 104 ? 2.397 2.667 27.312 1.00 82.62 104 GLU A O 1
ATOM 840 N N . LEU A 1 105 ? 0.653 3.936 27.915 1.00 79.31 105 LEU A N 1
ATOM 841 C CA . LEU A 1 105 ? 1.303 5.208 27.580 1.00 79.31 105 LEU A CA 1
ATOM 842 C C . LEU A 1 105 ? 2.555 5.455 28.442 1.00 79.31 105 LEU A C 1
ATOM 844 O O . LEU A 1 105 ? 3.561 5.950 27.934 1.00 79.31 105 LEU A O 1
ATOM 848 N N . LEU A 1 106 ? 2.518 5.072 29.723 1.00 78.69 106 LEU A N 1
ATOM 849 C CA . LEU A 1 106 ? 3.679 5.133 30.618 1.00 78.69 106 LEU A CA 1
ATOM 850 C C . LEU A 1 106 ? 4.808 4.200 30.166 1.00 78.69 106 LEU A C 1
ATOM 852 O O . LEU A 1 106 ? 5.980 4.564 30.253 1.00 78.69 106 LEU A O 1
ATOM 856 N N . GLU A 1 107 ? 4.483 2.994 29.701 1.00 82.31 107 GLU A N 1
ATOM 857 C CA . GLU A 1 107 ? 5.493 2.075 29.168 1.00 82.31 107 GLU A CA 1
ATOM 858 C C . GLU A 1 107 ? 6.078 2.579 27.844 1.00 82.31 107 GLU A C 1
ATOM 860 O O . GLU A 1 107 ? 7.293 2.516 27.649 1.00 82.31 107 GLU A O 1
ATOM 865 N N . VAL A 1 108 ? 5.253 3.163 26.970 1.00 82.69 108 VAL A N 1
ATOM 866 C CA . VAL A 1 108 ? 5.722 3.815 25.739 1.00 82.69 108 VAL A CA 1
ATOM 867 C C . VAL A 1 108 ? 6.686 4.959 26.048 1.00 82.69 108 VAL A C 1
ATOM 869 O O . VAL A 1 108 ? 7.761 5.022 25.452 1.00 82.69 108 VAL A O 1
ATOM 872 N N . GLU A 1 109 ? 6.356 5.828 27.005 1.00 79.19 109 GLU A N 1
ATOM 873 C CA . GLU A 1 109 ? 7.237 6.929 27.405 1.00 79.19 109 GLU A CA 1
ATOM 874 C C . GLU A 1 109 ? 8.603 6.414 27.875 1.00 79.19 109 GLU A C 1
ATOM 876 O O . GLU A 1 109 ? 9.641 6.917 27.440 1.00 79.19 109 GLU A O 1
ATOM 881 N N . LYS A 1 110 ? 8.619 5.381 28.727 1.00 79.94 110 LYS A N 1
ATOM 882 C CA . LYS A 1 110 ? 9.862 4.766 29.212 1.00 79.94 110 LYS A CA 1
ATOM 883 C C . LYS A 1 110 ? 10.684 4.172 28.072 1.00 79.94 110 LYS A C 1
ATOM 885 O O . LYS A 1 110 ? 11.892 4.399 28.024 1.00 79.94 110 LYS A O 1
ATOM 890 N N . GLU A 1 111 ? 10.059 3.417 27.168 1.00 83.31 111 GLU A N 1
ATOM 891 C CA . GLU A 1 111 ? 10.748 2.791 26.034 1.00 83.31 111 GLU A CA 1
ATOM 892 C C . GLU A 1 111 ? 11.358 3.844 25.097 1.00 83.31 111 GLU A C 1
ATOM 894 O O . GLU A 1 111 ? 12.524 3.729 24.710 1.00 83.31 111 GLU A O 1
ATOM 899 N N . VAL A 1 112 ? 10.610 4.906 24.787 1.00 80.06 112 VAL A N 1
ATOM 900 C CA . VAL A 1 112 ? 11.076 6.016 23.944 1.00 80.06 112 VAL A CA 1
ATOM 901 C C . VAL A 1 112 ? 12.190 6.808 24.636 1.00 80.06 112 VAL A C 1
ATOM 903 O O . VAL A 1 112 ? 13.182 7.153 23.994 1.00 80.06 112 VAL A O 1
ATOM 906 N N . TYR A 1 113 ? 12.080 7.056 25.943 1.00 76.75 113 TYR A N 1
ATOM 907 C CA . TYR A 1 113 ? 13.120 7.731 26.721 1.00 76.75 113 TYR A CA 1
ATOM 908 C C . TYR A 1 113 ? 14.426 6.924 26.767 1.00 76.75 113 TYR A C 1
ATOM 910 O O . TYR A 1 113 ? 15.505 7.475 26.542 1.00 76.75 113 TYR A O 1
ATOM 918 N N . LEU A 1 114 ? 14.347 5.614 27.028 1.00 79.69 114 LEU A N 1
ATOM 919 C CA . LEU A 1 114 ? 15.520 4.736 27.039 1.00 79.69 114 LEU A CA 1
ATOM 920 C C . LEU A 1 114 ? 16.185 4.687 25.664 1.00 79.69 114 LEU A C 1
ATOM 922 O O . LEU A 1 114 ? 17.402 4.835 25.576 1.00 79.69 114 LEU A O 1
ATOM 926 N N . LEU A 1 115 ? 15.392 4.563 24.600 1.00 82.44 115 LEU A N 1
ATOM 927 C CA . LEU A 1 115 ? 15.895 4.620 23.233 1.00 82.44 115 LEU A CA 1
ATOM 928 C C . LEU A 1 115 ? 16.592 5.956 22.945 1.00 82.44 115 LEU A C 1
ATOM 930 O O . LEU A 1 115 ? 17.703 5.950 22.422 1.00 82.44 115 LEU A O 1
ATOM 934 N N . SER A 1 116 ? 15.964 7.082 23.300 1.00 76.94 116 SER A N 1
ATOM 935 C CA . SER A 1 116 ? 16.531 8.425 23.128 1.00 76.94 116 SER A CA 1
ATOM 936 C C . SER A 1 116 ? 17.886 8.543 23.826 1.00 76.94 116 SER A C 1
ATOM 938 O O . SER A 1 116 ? 18.884 8.906 23.204 1.00 76.94 116 SER A O 1
ATOM 940 N N . LYS A 1 117 ? 17.963 8.110 25.090 1.00 76.06 117 LYS A N 1
ATOM 941 C CA . LYS A 1 117 ? 19.208 8.089 25.863 1.00 76.06 117 LYS A CA 1
ATOM 942 C C . LYS A 1 117 ? 20.281 7.213 25.218 1.00 76.06 117 LYS A C 1
ATOM 944 O O . LYS A 1 117 ? 21.437 7.616 25.145 1.00 76.06 117 LYS A O 1
ATOM 949 N N . GLU A 1 118 ? 19.930 6.013 24.768 1.00 76.06 118 GLU A N 1
ATOM 950 C CA . GLU A 1 118 ? 20.884 5.106 24.132 1.00 76.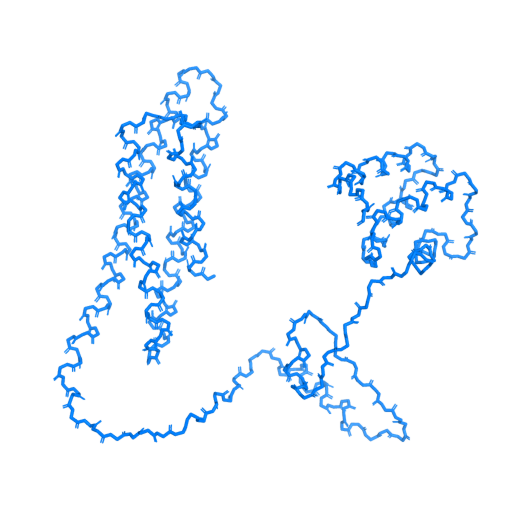06 118 GLU A CA 1
ATOM 951 C C . GLU A 1 118 ? 21.400 5.642 22.793 1.00 76.06 118 GLU A C 1
ATOM 953 O O . GLU A 1 118 ? 22.584 5.497 22.504 1.00 76.06 118 GLU A O 1
ATOM 958 N N . VAL A 1 119 ? 20.534 6.265 21.990 1.00 72.88 119 VAL A N 1
ATOM 959 C CA . VAL A 1 119 ? 20.898 6.853 20.694 1.00 72.88 119 VAL A CA 1
ATOM 960 C C . VAL A 1 119 ? 21.755 8.109 20.885 1.00 72.88 119 VAL A C 1
ATOM 962 O O . VAL A 1 119 ? 22.786 8.238 20.231 1.00 72.88 119 VAL A O 1
ATOM 965 N N . MET A 1 120 ? 21.430 8.975 21.850 1.00 67.62 120 MET A N 1
ATOM 966 C CA . MET A 1 120 ? 22.261 10.140 22.192 1.00 67.62 120 MET A CA 1
ATOM 967 C C . MET A 1 120 ? 23.639 9.756 22.761 1.00 67.62 120 MET A C 1
ATOM 969 O O . MET A 1 120 ? 24.624 10.457 22.536 1.00 67.62 120 MET A O 1
ATOM 973 N N . LEU A 1 121 ? 23.767 8.627 23.471 1.00 65.12 121 LEU A N 1
ATOM 974 C CA . LEU A 1 121 ? 25.077 8.143 23.940 1.00 65.12 121 LEU A CA 1
ATOM 975 C C . LEU A 1 121 ? 26.017 7.758 22.785 1.00 65.12 121 LEU A C 1
ATOM 977 O O . LEU A 1 121 ? 27.236 7.884 22.918 1.00 65.12 121 LEU A O 1
ATOM 981 N N . ILE A 1 122 ? 25.472 7.328 21.643 1.00 63.50 122 ILE A N 1
ATOM 982 C CA . ILE A 1 122 ? 26.259 7.063 20.428 1.00 63.50 122 ILE A CA 1
ATOM 983 C C . ILE A 1 122 ? 26.879 8.372 19.905 1.00 63.50 122 ILE A C 1
ATOM 985 O O . ILE A 1 122 ? 28.021 8.379 19.448 1.00 63.50 122 ILE A O 1
ATOM 989 N N . GLU A 1 123 ? 26.172 9.492 20.054 1.00 56.81 123 GLU A N 1
ATOM 990 C CA . GLU A 1 123 ? 26.638 10.837 19.706 1.00 56.81 123 GLU A CA 1
ATOM 991 C C . GLU A 1 123 ? 27.790 11.317 20.608 1.00 56.81 123 GLU A C 1
ATOM 993 O O . GLU A 1 123 ? 28.791 11.854 20.123 1.00 56.81 123 GLU A O 1
ATOM 998 N N . PHE A 1 124 ? 27.702 11.052 21.917 1.00 50.44 124 PHE A N 1
ATOM 999 C CA . PHE A 1 124 ? 28.721 11.459 22.895 1.00 50.44 124 PHE A CA 1
ATOM 1000 C C . PHE A 1 124 ? 30.063 10.739 22.683 1.00 50.44 124 PHE A C 1
ATOM 1002 O O . PHE A 1 124 ? 31.123 11.369 22.706 1.00 50.44 124 PHE A O 1
ATOM 1009 N N . ASN A 1 125 ? 30.025 9.441 22.366 1.00 51.50 125 ASN A N 1
ATOM 1010 C CA . ASN A 1 125 ? 31.228 8.662 22.045 1.00 51.50 125 ASN A CA 1
ATOM 1011 C C . ASN A 1 125 ? 31.895 9.110 20.727 1.00 51.50 125 ASN A C 1
ATOM 1013 O O . ASN A 1 125 ? 33.102 8.930 20.542 1.00 51.50 125 ASN A O 1
ATOM 1017 N N . LYS A 1 126 ? 31.139 9.744 19.818 1.00 54.00 126 LYS A N 1
ATOM 1018 C CA . LYS A 1 126 ? 31.661 10.315 18.565 1.00 54.00 126 LYS A CA 1
ATOM 1019 C C . LYS A 1 126 ? 32.418 11.632 18.805 1.00 54.00 126 LYS A C 1
ATOM 1021 O O . LYS A 1 126 ? 33.378 11.920 18.091 1.00 54.00 126 LYS A O 1
ATOM 1026 N N . HIS A 1 127 ? 32.034 12.415 19.818 1.00 46.12 127 HIS A N 1
ATOM 1027 C CA . HIS A 1 127 ? 32.694 13.680 20.168 1.00 46.12 127 HIS A CA 1
ATOM 1028 C C . HIS A 1 127 ? 34.011 13.503 20.938 1.00 46.12 127 HIS A C 1
ATOM 1030 O O . HIS A 1 127 ? 34.936 14.287 20.725 1.00 46.12 127 HIS A O 1
ATOM 1036 N N . GLU A 1 128 ? 34.147 12.461 21.765 1.00 39.97 128 GLU A N 1
ATOM 1037 C CA . GLU A 1 128 ? 35.402 12.184 22.484 1.00 39.97 128 GLU A CA 1
ATOM 1038 C C . GLU A 1 128 ? 36.536 11.765 21.522 1.00 39.97 128 GLU A C 1
ATOM 1040 O O . GLU A 1 128 ? 37.697 12.128 21.717 1.00 39.97 128 GLU A O 1
ATOM 1045 N N . SER A 1 129 ? 36.191 11.124 20.397 1.00 42.19 129 SER A N 1
ATOM 1046 C CA . SER A 1 129 ? 37.152 10.758 19.343 1.00 42.19 129 SER A CA 1
ATOM 1047 C C . SER A 1 129 ? 37.577 11.933 18.440 1.00 42.19 129 SER A C 1
ATOM 1049 O O . SER A 1 129 ? 38.647 11.881 17.836 1.00 42.19 129 SER A O 1
ATOM 1051 N N . LYS A 1 130 ? 36.804 13.032 18.365 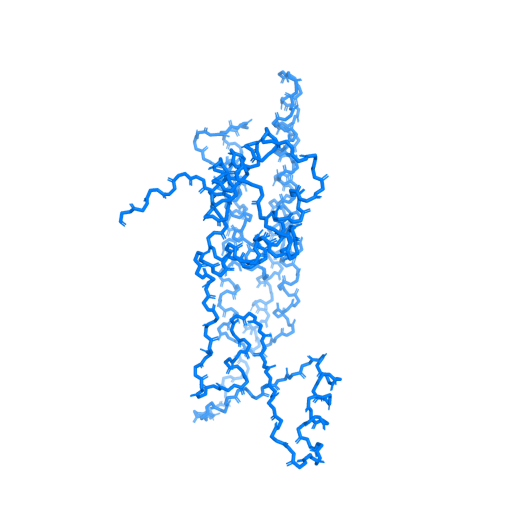1.00 47.22 130 LYS A N 1
ATOM 1052 C CA . LYS A 1 130 ? 37.134 14.205 17.520 1.00 47.22 130 LYS A CA 1
ATOM 1053 C C . LYS A 1 130 ? 38.229 15.115 18.119 1.00 47.22 130 LYS A C 1
ATOM 1055 O O . LYS A 1 130 ? 38.761 15.957 17.399 1.00 47.22 130 LYS A O 1
ATOM 1060 N N . SER A 1 131 ? 38.623 14.941 19.388 1.00 35.88 131 SER A N 1
ATOM 1061 C CA . SER A 1 131 ? 39.693 15.747 20.019 1.00 35.88 131 SER A CA 1
ATOM 1062 C C . SER A 1 131 ? 41.115 15.326 19.594 1.00 35.88 131 SER A C 1
ATOM 1064 O O . SER A 1 131 ? 42.064 16.090 19.749 1.00 35.88 131 SER A O 1
ATOM 1066 N N . ALA A 1 132 ? 41.277 14.134 19.003 1.00 44.94 132 ALA A N 1
ATOM 1067 C CA . ALA A 1 132 ? 42.585 13.602 18.603 1.00 44.94 132 ALA A CA 1
ATOM 1068 C C . ALA A 1 132 ? 42.921 13.753 17.103 1.00 44.94 132 ALA A C 1
ATOM 1070 O O . ALA A 1 132 ? 44.070 13.539 16.723 1.00 44.94 132 ALA A O 1
ATOM 1071 N N . GLU A 1 133 ? 41.975 14.155 16.244 1.00 42.56 133 GLU A N 1
ATOM 1072 C CA . GLU A 1 133 ? 42.197 14.260 14.786 1.00 42.56 133 GLU A CA 1
ATOM 1073 C C . GLU A 1 133 ? 42.102 15.685 14.219 1.00 42.56 133 GLU A C 1
ATOM 1075 O O . GLU A 1 133 ? 42.043 15.889 13.007 1.00 42.56 133 GLU A O 1
ATOM 1080 N N . LEU A 1 134 ? 42.208 16.710 15.067 1.00 41.16 134 LEU A N 1
ATOM 1081 C CA . LEU A 1 134 ? 42.370 18.105 14.638 1.00 41.16 134 LEU A CA 1
ATOM 1082 C C . LEU A 1 134 ? 43.828 18.402 14.233 1.00 41.16 134 LEU A C 1
ATOM 1084 O O . LEU A 1 134 ? 44.448 19.356 14.690 1.00 41.16 134 LEU A O 1
ATOM 1088 N N . ALA A 1 135 ? 44.400 17.544 13.385 1.00 43.38 135 ALA A N 1
ATOM 1089 C CA . ALA A 1 135 ? 45.745 17.722 12.845 1.00 43.38 135 ALA A CA 1
ATOM 1090 C C . ALA A 1 135 ? 45.979 17.004 11.506 1.00 43.38 135 ALA A C 1
ATOM 1092 O O . ALA A 1 135 ? 47.082 16.525 11.271 1.00 43.38 135 ALA A O 1
ATOM 1093 N N . ARG A 1 136 ? 44.999 16.932 10.593 1.00 36.16 136 ARG A N 1
ATOM 1094 C CA . ARG A 1 136 ? 45.292 16.700 9.164 1.00 36.16 136 ARG A CA 1
ATOM 1095 C C . ARG A 1 136 ? 44.413 17.568 8.273 1.00 36.16 136 ARG A C 1
ATOM 1097 O O . ARG A 1 136 ? 43.320 17.202 7.864 1.00 36.16 136 ARG A O 1
ATOM 1104 N N . THR A 1 137 ? 44.936 18.747 7.968 1.00 39.78 137 THR A N 1
ATOM 1105 C CA . THR A 1 137 ? 44.530 19.556 6.824 1.00 39.78 137 THR A CA 1
ATOM 1106 C C . THR A 1 137 ? 44.941 18.861 5.525 1.00 39.78 137 THR A C 1
ATOM 1108 O O . THR A 1 137 ? 46.121 18.592 5.313 1.00 39.78 137 THR A O 1
ATOM 1111 N N . SER A 1 138 ? 43.967 18.585 4.656 1.00 35.84 138 SER A N 1
ATOM 1112 C CA . SER A 1 138 ? 44.055 18.421 3.187 1.00 35.84 138 SER A CA 1
ATOM 1113 C C . SER A 1 138 ? 42.951 17.454 2.771 1.00 35.84 138 SER A C 1
ATOM 1115 O O . SER A 1 138 ? 42.843 16.374 3.323 1.00 35.84 138 SER A O 1
ATOM 1117 N N . SER A 1 139 ? 42.098 17.712 1.796 1.00 37.09 139 SER A N 1
ATOM 1118 C CA . SER A 1 139 ? 42.085 18.725 0.754 1.00 37.09 139 SER A CA 1
ATOM 1119 C C . SER A 1 139 ? 40.654 18.769 0.223 1.00 37.09 139 SER A C 1
ATOM 1121 O O . SER A 1 139 ? 39.938 17.769 0.262 1.00 37.09 139 SER A O 1
ATOM 1123 N N . ILE A 1 140 ? 40.239 19.926 -0.282 1.00 46.22 140 ILE A N 1
ATOM 1124 C CA . ILE A 1 140 ? 39.080 20.044 -1.165 1.00 46.22 140 ILE A CA 1
ATOM 1125 C C . ILE A 1 140 ? 39.432 19.257 -2.437 1.00 46.22 140 ILE A C 1
ATOM 1127 O O . ILE A 1 140 ? 40.049 19.771 -3.366 1.00 46.22 140 ILE A O 1
ATOM 1131 N N . GLY A 1 141 ? 39.125 17.963 -2.417 1.00 31.62 141 GLY A N 1
ATOM 1132 C CA . GLY A 1 141 ? 39.229 17.044 -3.535 1.00 31.62 141 GLY A CA 1
ATOM 1133 C C . GLY A 1 141 ? 37.832 16.816 -4.084 1.00 31.62 141 GLY A C 1
ATOM 1134 O O . GLY A 1 141 ? 36.989 16.232 -3.414 1.00 31.62 141 GLY A O 1
ATOM 1135 N N . ARG A 1 142 ? 37.591 17.359 -5.277 1.00 33.28 142 ARG A N 1
ATOM 1136 C CA . ARG A 1 142 ? 36.534 17.015 -6.239 1.00 33.28 142 ARG A CA 1
ATOM 1137 C C . ARG A 1 142 ? 35.765 15.737 -5.850 1.00 33.28 142 ARG A C 1
ATOM 1139 O O . ARG A 1 142 ? 36.338 14.655 -5.923 1.00 33.28 142 ARG A O 1
ATOM 1146 N N . ARG A 1 143 ? 34.485 15.869 -5.462 1.00 34.41 143 ARG A N 1
ATOM 1147 C CA . ARG A 1 143 ? 33.552 14.736 -5.309 1.00 34.41 143 ARG A CA 1
ATOM 1148 C C . ARG A 1 143 ? 33.607 13.903 -6.591 1.00 34.41 143 ARG A C 1
ATOM 1150 O O . ARG A 1 143 ? 33.083 14.325 -7.619 1.00 34.41 143 ARG A O 1
ATOM 1157 N N . ILE A 1 144 ? 34.280 12.761 -6.531 1.00 38.88 144 ILE A N 1
ATOM 1158 C CA . ILE A 1 144 ? 33.993 11.650 -7.426 1.00 38.88 144 ILE A CA 1
ATOM 1159 C C . ILE A 1 144 ? 32.652 11.119 -6.931 1.00 38.88 144 ILE A C 1
ATOM 1161 O O . ILE A 1 144 ? 32.497 10.802 -5.753 1.00 38.88 144 ILE A O 1
ATOM 1165 N N . VAL A 1 145 ? 31.674 11.183 -7.824 1.00 43.34 145 VAL A N 1
ATOM 1166 C CA . VAL A 1 145 ? 30.328 10.635 -7.673 1.00 43.34 145 VAL A CA 1
ATOM 1167 C C . VAL A 1 145 ? 30.436 9.182 -7.202 1.00 43.34 145 VAL A C 1
ATOM 1169 O O . VAL A 1 145 ? 31.271 8.432 -7.701 1.00 43.34 145 VAL A O 1
ATOM 1172 N N . GLU A 1 146 ? 29.620 8.806 -6.220 1.00 49.78 146 GLU A N 1
ATOM 1173 C CA . GLU A 1 146 ? 29.439 7.420 -5.789 1.00 49.78 146 GLU A CA 1
ATOM 1174 C C . GLU A 1 146 ? 29.044 6.556 -6.999 1.00 49.78 146 GLU A C 1
ATOM 1176 O O . GLU A 1 146 ? 27.925 6.654 -7.495 1.00 49.78 146 GLU A O 1
ATOM 1181 N N . GLU A 1 147 ? 29.939 5.702 -7.499 1.00 51.66 147 GLU A N 1
ATOM 1182 C CA . GLU A 1 147 ? 29.572 4.718 -8.522 1.00 51.66 147 GLU A CA 1
ATOM 1183 C C . GLU A 1 147 ? 28.963 3.465 -7.865 1.00 51.66 147 GLU A C 1
ATOM 1185 O O . GLU A 1 147 ? 29.649 2.532 -7.456 1.00 51.66 147 GLU A O 1
ATOM 1190 N N . ASN A 1 148 ? 27.631 3.497 -7.749 1.00 62.25 148 ASN A N 1
ATOM 1191 C CA . ASN A 1 148 ? 26.672 2.425 -8.057 1.00 62.25 148 ASN A CA 1
ATOM 1192 C C . ASN A 1 148 ? 27.025 0.983 -7.636 1.00 62.25 148 ASN A C 1
ATOM 1194 O O . ASN A 1 148 ? 27.332 0.127 -8.470 1.00 62.25 148 ASN A O 1
ATOM 1198 N N . ILE A 1 149 ? 26.837 0.651 -6.355 1.00 63.41 149 ILE A N 1
ATOM 1199 C CA . ILE A 1 149 ? 26.766 -0.753 -5.920 1.00 63.41 149 ILE A CA 1
ATOM 1200 C C . ILE A 1 149 ? 25.394 -1.328 -6.319 1.00 63.41 149 ILE A C 1
ATOM 1202 O O . ILE A 1 149 ? 24.410 -1.183 -5.595 1.00 63.41 149 ILE A O 1
ATOM 1206 N N . VAL A 1 150 ? 25.326 -1.998 -7.472 1.00 65.69 150 VAL A N 1
ATOM 1207 C CA . VAL A 1 150 ? 24.143 -2.757 -7.914 1.00 65.69 150 VAL A CA 1
ATOM 1208 C C . VAL A 1 150 ? 24.149 -4.134 -7.242 1.00 65.69 150 VAL A C 1
ATOM 1210 O O . VAL A 1 150 ? 25.072 -4.924 -7.441 1.00 65.69 150 VAL A O 1
ATOM 1213 N N . VAL A 1 151 ? 23.122 -4.446 -6.447 1.00 72.12 151 VAL A N 1
ATOM 1214 C CA . VAL A 1 151 ? 22.972 -5.743 -5.758 1.00 72.12 151 VAL A CA 1
ATOM 1215 C C . VAL A 1 151 ? 21.742 -6.501 -6.251 1.00 72.12 151 VAL A C 1
ATOM 1217 O O . VAL A 1 151 ? 20.728 -5.903 -6.588 1.00 72.12 151 VAL A O 1
ATOM 1220 N N . GLY A 1 152 ? 21.816 -7.835 -6.270 1.00 77.06 152 GLY A N 1
ATOM 1221 C CA . GLY A 1 152 ? 20.646 -8.705 -6.449 1.00 77.06 152 GLY A CA 1
ATOM 1222 C C . GLY A 1 152 ? 20.083 -8.840 -7.870 1.00 77.06 152 GLY A C 1
ATOM 1223 O O . GLY A 1 152 ? 19.133 -9.587 -8.043 1.00 77.06 152 GLY A O 1
ATOM 1224 N N . MET A 1 153 ? 20.667 -8.186 -8.881 1.00 81.44 153 MET A N 1
ATOM 1225 C CA . MET A 1 153 ? 20.163 -8.197 -10.270 1.00 81.44 153 MET A CA 1
ATOM 1226 C C . MET A 1 153 ? 21.068 -8.954 -11.257 1.00 81.44 153 MET A C 1
ATOM 1228 O O . MET A 1 153 ? 21.060 -8.680 -12.455 1.00 81.44 153 MET A O 1
ATOM 1232 N N . LYS A 1 154 ? 21.919 -9.871 -10.775 1.00 81.38 154 LYS A N 1
ATOM 1233 C CA . LYS A 1 154 ? 22.965 -10.483 -11.614 1.00 81.38 154 LYS A CA 1
ATOM 1234 C C . LYS A 1 154 ? 22.393 -11.329 -12.756 1.00 81.38 154 LYS A C 1
ATOM 1236 O O . LYS A 1 154 ? 22.901 -11.247 -13.871 1.00 81.38 154 LYS A O 1
ATOM 1241 N N . ASP A 1 155 ? 21.347 -12.100 -12.481 1.00 88.06 155 ASP A N 1
ATOM 1242 C CA . ASP A 1 155 ? 20.729 -12.993 -13.466 1.00 88.06 155 ASP A CA 1
ATOM 1243 C C . ASP A 1 155 ? 19.963 -12.206 -14.536 1.00 88.06 155 ASP A C 1
ATOM 1245 O O . ASP A 1 155 ? 20.123 -12.464 -15.730 1.00 88.06 155 ASP A O 1
ATOM 1249 N N . ASP A 1 156 ? 19.215 -11.179 -14.125 1.00 84.19 156 ASP A N 1
ATOM 1250 C CA . ASP A 1 156 ? 18.515 -10.270 -15.039 1.00 84.19 156 ASP A CA 1
ATOM 1251 C C . ASP A 1 156 ? 19.503 -9.493 -15.917 1.00 84.19 156 ASP A C 1
ATOM 1253 O O . ASP A 1 156 ? 19.310 -9.381 -17.128 1.00 84.19 156 ASP A O 1
ATOM 1257 N N . PHE A 1 157 ? 20.609 -9.017 -15.331 1.00 83.94 157 PHE A N 1
ATOM 1258 C CA . PHE A 1 157 ? 21.684 -8.358 -16.070 1.00 83.94 157 PHE A CA 1
ATOM 1259 C C . PHE A 1 157 ? 22.278 -9.280 -17.136 1.00 83.94 157 PHE A C 1
ATOM 1261 O O . PHE A 1 157 ? 22.402 -8.873 -18.287 1.00 83.94 157 PHE A O 1
ATOM 1268 N N . ASN A 1 158 ? 22.621 -10.520 -16.774 1.00 86.25 158 ASN A N 1
ATOM 1269 C CA . ASN A 1 158 ? 23.169 -11.479 -17.733 1.00 86.25 158 ASN A CA 1
ATOM 1270 C C . ASN A 1 158 ? 22.141 -11.804 -18.831 1.00 86.25 158 ASN A C 1
ATOM 1272 O O . ASN A 1 158 ? 22.497 -11.846 -20.000 1.00 86.25 158 ASN A O 1
ATOM 1276 N N . THR A 1 159 ? 20.857 -11.929 -18.483 1.00 88.50 159 THR A N 1
ATOM 1277 C CA . THR A 1 159 ? 19.776 -12.173 -19.453 1.00 88.50 159 THR A CA 1
ATOM 1278 C C . THR A 1 159 ? 19.643 -11.033 -20.463 1.00 88.50 159 THR A C 1
ATOM 1280 O O . THR A 1 159 ? 19.470 -11.268 -21.659 1.00 88.50 159 THR A O 1
ATOM 1283 N N . ILE A 1 160 ? 19.713 -9.785 -19.995 1.00 86.75 160 ILE A N 1
ATOM 1284 C CA . ILE A 1 160 ? 19.692 -8.601 -20.861 1.00 86.75 160 ILE A CA 1
ATOM 1285 C C . ILE A 1 160 ? 20.953 -8.559 -21.729 1.00 86.75 160 ILE A C 1
ATOM 1287 O O . ILE A 1 160 ? 20.860 -8.323 -22.932 1.00 86.75 160 ILE A O 1
ATOM 1291 N N . LEU A 1 161 ? 22.116 -8.830 -21.137 1.00 84.94 161 LEU A N 1
ATOM 1292 C CA . LEU A 1 161 ? 23.401 -8.840 -21.827 1.00 84.94 161 LEU A CA 1
ATOM 1293 C C . LEU A 1 161 ? 23.430 -9.876 -22.958 1.00 84.94 161 LEU A C 1
ATOM 1295 O O . LEU A 1 161 ? 23.820 -9.545 -24.074 1.00 84.94 161 LEU A O 1
ATOM 1299 N N . ASP A 1 162 ? 22.948 -11.091 -22.701 1.00 88.50 162 ASP A N 1
ATOM 1300 C CA . ASP A 1 162 ? 22.871 -12.159 -23.698 1.00 88.50 162 ASP A CA 1
ATOM 1301 C C . ASP A 1 162 ? 21.973 -11.762 -24.875 1.00 88.50 162 ASP A C 1
ATOM 1303 O O . ASP A 1 162 ? 22.314 -12.016 -26.028 1.00 88.50 162 ASP A O 1
ATOM 1307 N N . ARG A 1 163 ? 20.854 -11.072 -24.611 1.00 84.81 163 ARG A N 1
ATOM 1308 C CA . ARG A 1 163 ? 19.962 -10.556 -25.664 1.00 84.81 163 ARG A CA 1
ATOM 1309 C C . ARG A 1 163 ? 20.592 -9.441 -26.493 1.00 84.81 163 ARG A C 1
ATOM 1311 O O . ARG A 1 163 ? 20.300 -9.350 -27.678 1.00 84.81 163 ARG A O 1
ATOM 1318 N N . LEU A 1 164 ? 21.421 -8.595 -25.883 1.00 82.75 164 LEU A N 1
ATOM 1319 C CA . LEU A 1 164 ? 22.103 -7.496 -26.576 1.00 82.75 164 LEU A CA 1
ATOM 1320 C C . LEU A 1 164 ? 23.297 -7.976 -27.408 1.00 82.75 164 LEU A C 1
ATOM 1322 O O . LEU A 1 164 ? 23.607 -7.376 -28.433 1.00 82.75 164 LEU A O 1
ATOM 1326 N N . ILE A 1 165 ? 23.983 -9.030 -26.957 1.00 84.88 165 ILE A N 1
ATOM 1327 C CA . ILE A 1 165 ? 25.171 -9.584 -27.625 1.00 84.88 165 ILE A CA 1
ATOM 1328 C C . ILE A 1 165 ? 24.797 -10.672 -28.641 1.00 84.88 165 ILE A C 1
ATOM 1330 O O . ILE A 1 165 ? 25.612 -11.011 -29.504 1.00 84.88 165 ILE A O 1
ATOM 1334 N N . ALA A 1 166 ? 23.574 -11.208 -28.580 1.00 82.75 166 ALA A N 1
ATOM 1335 C CA . ALA A 1 166 ? 23.062 -12.127 -29.585 1.00 82.75 166 ALA A CA 1
ATOM 1336 C C . ALA A 1 166 ? 23.221 -11.511 -30.983 1.00 82.75 166 ALA A C 1
ATOM 1338 O O . ALA A 1 166 ? 22.632 -10.479 -31.297 1.00 82.75 166 ALA A O 1
ATOM 1339 N N . GLN A 1 167 ? 24.042 -12.140 -31.827 1.00 73.12 167 GLN A N 1
ATOM 1340 C CA . GLN A 1 167 ? 24.185 -11.716 -33.214 1.00 73.12 167 GLN A CA 1
ATOM 1341 C C . GLN A 1 167 ? 22.924 -12.115 -33.972 1.00 73.12 167 GLN A C 1
ATOM 1343 O O . GLN A 1 167 ? 22.751 -13.275 -34.347 1.00 73.12 167 GLN A O 1
ATOM 1348 N N . THR A 1 168 ? 22.030 -11.148 -34.144 1.00 78.38 168 THR A N 1
ATOM 1349 C CA . THR A 1 168 ? 20.833 -11.267 -34.969 1.00 78.38 168 THR A CA 1
ATOM 1350 C C . THR A 1 168 ? 20.988 -10.384 -36.198 1.00 78.38 168 THR A C 1
ATOM 1352 O O . THR A 1 168 ? 21.392 -9.229 -36.087 1.00 78.38 168 THR A O 1
ATOM 1355 N N . ASP A 1 169 ? 20.621 -10.904 -37.368 1.00 82.50 169 ASP A N 1
ATOM 1356 C CA . ASP A 1 169 ? 20.606 -10.122 -38.613 1.00 82.50 169 ASP A CA 1
ATOM 1357 C C . ASP A 1 169 ? 19.430 -9.116 -38.662 1.00 82.50 169 ASP A C 1
ATOM 1359 O O . ASP A 1 169 ? 19.343 -8.288 -39.569 1.00 82.50 169 ASP A O 1
ATOM 1363 N N . GLU A 1 170 ? 18.531 -9.161 -37.671 1.00 83.19 170 GLU A N 1
ATOM 1364 C CA . GLU A 1 170 ? 17.358 -8.294 -37.530 1.00 83.19 170 GLU A CA 1
ATOM 1365 C C . GLU A 1 170 ? 17.517 -7.286 -36.377 1.00 83.19 170 GLU A C 1
ATOM 1367 O O . GLU A 1 170 ? 18.197 -7.546 -35.380 1.00 83.19 170 GLU A O 1
ATOM 1372 N N . LEU A 1 171 ? 16.862 -6.124 -36.504 1.00 82.50 171 LEU A N 1
ATOM 1373 C CA . LEU A 1 171 ? 16.831 -5.084 -35.473 1.00 82.50 171 LEU A CA 1
ATOM 1374 C C . LEU A 1 171 ? 16.109 -5.594 -34.214 1.00 82.50 171 LEU A C 1
ATOM 1376 O O . LEU A 1 171 ? 14.896 -5.797 -34.232 1.00 82.50 171 LEU A O 1
ATOM 1380 N N . THR A 1 172 ? 16.839 -5.717 -33.105 1.00 78.44 172 THR A N 1
ATOM 1381 C CA . THR A 1 172 ? 16.277 -6.117 -31.806 1.00 78.44 172 THR A CA 1
ATOM 1382 C C . THR A 1 172 ? 15.987 -4.888 -30.939 1.00 78.44 172 THR A C 1
ATOM 1384 O O . THR A 1 172 ? 16.888 -4.110 -30.630 1.00 78.44 172 THR A O 1
ATOM 1387 N N . ILE A 1 173 ? 14.727 -4.716 -30.520 1.00 82.25 173 ILE A N 1
ATOM 1388 C CA . ILE A 1 173 ? 14.294 -3.645 -29.604 1.00 82.25 173 ILE A CA 1
ATOM 1389 C C . ILE A 1 173 ? 14.113 -4.231 -28.200 1.00 82.25 173 ILE A C 1
ATOM 1391 O O . ILE A 1 173 ? 13.326 -5.159 -28.009 1.00 82.25 173 ILE A O 1
ATOM 1395 N N . LEU A 1 174 ? 14.807 -3.667 -27.206 1.00 81.06 174 LEU A N 1
ATOM 1396 C CA . LEU A 1 174 ? 14.663 -4.031 -25.795 1.00 81.06 174 LEU A CA 1
ATOM 1397 C C . LEU A 1 174 ? 13.977 -2.894 -25.027 1.00 81.06 174 LEU A C 1
ATOM 1399 O O . LEU A 1 174 ? 14.545 -1.819 -24.860 1.00 81.06 174 LEU A O 1
ATOM 1403 N N . SER A 1 175 ? 12.761 -3.139 -24.543 1.00 79.25 175 SER A N 1
ATOM 1404 C CA . SER A 1 175 ? 12.008 -2.178 -23.732 1.00 79.25 175 SER A CA 1
ATOM 1405 C C . SER A 1 175 ? 12.253 -2.390 -22.238 1.00 79.25 175 SER A C 1
ATOM 1407 O O . SER A 1 175 ? 12.059 -3.500 -21.738 1.00 79.25 175 SER A O 1
ATOM 1409 N N . ILE A 1 176 ? 12.585 -1.320 -21.515 1.00 79.06 176 ILE A N 1
ATOM 1410 C CA . ILE A 1 176 ? 12.614 -1.290 -20.047 1.00 79.06 176 ILE A CA 1
ATOM 1411 C C . ILE A 1 176 ? 11.364 -0.544 -19.584 1.00 79.06 176 ILE A C 1
ATOM 1413 O O . ILE A 1 176 ? 11.178 0.622 -19.922 1.00 79.06 176 ILE A O 1
ATOM 1417 N N . VAL A 1 177 ? 10.494 -1.222 -18.837 1.00 81.69 177 VAL A N 1
ATOM 1418 C CA . VAL A 1 177 ? 9.225 -0.662 -18.356 1.00 81.69 177 VAL A CA 1
ATOM 1419 C C . VAL A 1 177 ? 9.146 -0.853 -16.852 1.00 81.69 177 VAL A C 1
ATOM 1421 O O . VAL A 1 177 ? 9.417 -1.939 -16.342 1.00 81.69 177 VAL A O 1
ATOM 1424 N N . GLY A 1 178 ? 8.747 0.190 -16.136 1.00 79.06 178 GLY A N 1
ATOM 1425 C CA . GLY A 1 178 ? 8.509 0.107 -14.706 1.00 79.06 178 GLY A CA 1
ATOM 1426 C C . GLY A 1 178 ? 8.064 1.442 -14.124 1.00 79.06 178 GLY A C 1
ATOM 1427 O O . GLY A 1 178 ? 7.696 2.355 -14.857 1.00 79.06 178 GLY A O 1
ATOM 1428 N N . MET A 1 179 ? 8.053 1.532 -12.796 1.00 79.62 179 MET A N 1
ATOM 1429 C CA . MET A 1 179 ? 7.676 2.759 -12.094 1.00 79.62 179 MET A CA 1
ATOM 1430 C C . MET A 1 179 ? 8.704 3.878 -12.322 1.00 79.62 179 MET A C 1
ATOM 1432 O O . MET A 1 179 ? 9.864 3.613 -12.655 1.00 79.62 179 MET A O 1
ATOM 1436 N N . GLY A 1 180 ? 8.271 5.125 -12.111 1.00 72.94 180 GLY A N 1
ATOM 1437 C CA . GLY A 1 180 ? 9.129 6.307 -12.218 1.00 72.94 180 GLY A CA 1
ATOM 1438 C C . GLY A 1 180 ? 10.434 6.148 -11.429 1.00 72.94 180 GLY A C 1
ATOM 1439 O O . GLY A 1 180 ? 10.435 5.595 -10.327 1.00 72.94 180 GLY A O 1
ATOM 1440 N N . GLY A 1 181 ? 11.543 6.585 -12.027 1.00 71.94 181 GLY A N 1
ATOM 1441 C CA . GLY A 1 181 ? 12.902 6.415 -11.507 1.00 71.94 181 GLY A CA 1
ATOM 1442 C C . GLY A 1 181 ? 13.704 5.298 -12.180 1.00 71.94 181 GLY A C 1
ATOM 1443 O O . GLY A 1 181 ? 14.917 5.412 -12.281 1.00 71.94 181 GLY A O 1
ATOM 1444 N N . ILE A 1 182 ? 13.072 4.238 -12.705 1.00 76.19 182 ILE A N 1
ATOM 1445 C CA . ILE A 1 182 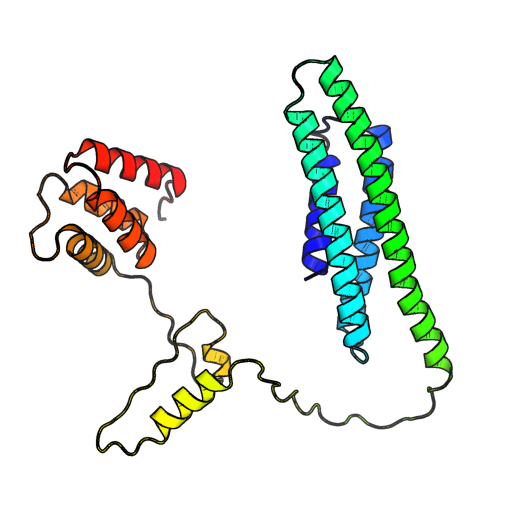? 13.811 3.129 -13.352 1.00 76.19 182 ILE A CA 1
ATOM 1446 C C . ILE A 1 182 ? 14.484 3.581 -14.656 1.00 76.19 182 ILE A C 1
ATOM 1448 O O . ILE A 1 182 ? 15.627 3.214 -14.925 1.00 76.19 182 ILE A O 1
ATOM 1452 N N . ALA A 1 183 ? 13.786 4.388 -15.457 1.00 67.94 183 ALA A N 1
ATOM 1453 C CA . ALA A 1 183 ? 14.310 4.905 -16.718 1.00 67.94 183 ALA A CA 1
ATOM 1454 C C . ALA A 1 183 ? 15.495 5.864 -16.516 1.00 67.94 183 ALA A C 1
ATOM 1456 O O . ALA A 1 183 ? 16.439 5.825 -17.302 1.00 67.94 183 ALA A O 1
ATOM 1457 N N . ASP A 1 184 ? 15.488 6.637 -15.426 1.00 71.31 184 ASP A N 1
ATOM 1458 C CA . ASP A 1 184 ? 16.530 7.623 -15.113 1.00 71.31 184 ASP A CA 1
ATOM 1459 C C . ASP A 1 184 ? 17.893 6.954 -14.872 1.00 71.31 184 ASP A C 1
ATOM 1461 O O . ASP A 1 184 ? 18.934 7.507 -15.217 1.00 71.31 184 ASP A O 1
ATOM 1465 N N . TYR A 1 185 ? 17.895 5.729 -14.331 1.00 71.38 185 TYR A N 1
ATOM 1466 C CA . TYR A 1 185 ? 19.111 4.919 -14.194 1.00 71.38 185 TYR A CA 1
ATOM 1467 C C . TYR A 1 185 ? 19.536 4.249 -15.503 1.00 71.38 185 TYR A C 1
ATOM 1469 O O . TYR A 1 185 ? 20.722 3.989 -15.699 1.00 71.38 185 TYR A O 1
ATOM 1477 N N . ALA A 1 186 ? 18.582 3.927 -16.379 1.00 68.38 186 ALA A N 1
ATOM 1478 C CA . ALA A 1 186 ? 18.860 3.231 -17.630 1.00 68.38 186 ALA A CA 1
ATOM 1479 C C . ALA A 1 186 ? 19.439 4.171 -18.697 1.00 68.38 186 ALA A C 1
ATOM 1481 O O . ALA A 1 186 ? 20.335 3.778 -19.444 1.00 68.38 186 ALA A O 1
ATOM 1482 N N . SER A 1 187 ? 18.942 5.408 -18.775 1.00 69.56 187 SER A N 1
ATOM 1483 C CA . SER A 1 187 ? 19.462 6.423 -19.688 1.00 69.56 187 SER A CA 1
ATOM 1484 C C . SER A 1 187 ? 19.226 7.830 -19.122 1.00 69.56 187 SER A C 1
ATOM 1486 O O . SER A 1 187 ? 18.187 8.426 -19.388 1.00 69.56 187 SER A O 1
ATOM 1488 N N . PRO A 1 188 ? 20.188 8.387 -18.363 1.00 70.56 188 PRO A N 1
ATOM 1489 C CA . PRO A 1 188 ? 20.037 9.693 -17.710 1.00 70.56 188 PRO A CA 1
ATOM 1490 C C . PRO A 1 188 ? 19.800 10.853 -18.687 1.00 70.56 188 PRO A C 1
ATOM 1492 O O . PRO A 1 188 ? 19.210 11.867 -18.325 1.00 70.56 188 PRO A O 1
ATOM 1495 N N . ASP A 1 189 ? 20.280 10.703 -19.924 1.00 79.50 189 ASP A N 1
ATOM 1496 C CA . ASP A 1 189 ? 20.228 11.734 -20.962 1.00 79.50 189 ASP A CA 1
ATOM 1497 C C . ASP A 1 189 ? 18.959 11.656 -21.830 1.00 79.50 189 ASP A C 1
ATOM 1499 O O . ASP A 1 189 ? 18.701 12.562 -22.627 1.00 79.50 189 ASP A O 1
ATOM 1503 N N . ILE A 1 190 ? 18.167 10.583 -21.703 1.00 77.69 190 ILE A N 1
ATOM 1504 C CA . ILE A 1 190 ? 16.937 10.377 -22.471 1.00 77.69 190 ILE A CA 1
ATOM 1505 C C . ILE A 1 190 ? 15.758 10.456 -21.501 1.00 77.69 190 ILE A C 1
ATOM 1507 O O . ILE A 1 190 ? 15.635 9.595 -20.630 1.00 77.69 190 ILE A O 1
ATOM 1511 N N . PRO A 1 191 ? 14.861 11.449 -21.642 1.00 76.31 191 PRO A N 1
ATOM 1512 C CA . PRO A 1 191 ? 13.704 11.527 -20.769 1.00 76.31 191 PRO A CA 1
ATOM 1513 C C . PRO A 1 191 ? 12.846 10.260 -20.922 1.00 76.31 191 PRO A C 1
ATOM 1515 O O . PRO A 1 191 ? 12.651 9.796 -22.055 1.00 76.31 191 PRO A O 1
ATOM 1518 N N . PRO A 1 192 ? 12.321 9.697 -19.818 1.00 78.38 192 PRO A N 1
ATOM 1519 C CA . PRO A 1 192 ? 11.412 8.567 -19.891 1.00 78.38 192 PRO A CA 1
ATOM 1520 C C . PRO A 1 192 ? 10.231 8.866 -20.805 1.00 78.38 192 PRO A C 1
ATOM 1522 O O . PRO A 1 192 ? 9.683 9.968 -20.822 1.00 78.38 192 PRO A O 1
ATOM 1525 N N . HIS A 1 193 ? 9.807 7.846 -21.544 1.00 83.06 193 HIS A N 1
ATOM 1526 C CA . HIS A 1 193 ? 8.517 7.904 -22.203 1.00 83.06 193 HIS A CA 1
ATOM 1527 C C . HIS A 1 193 ? 7.420 7.659 -21.165 1.00 83.06 193 HIS A C 1
ATOM 1529 O O . HIS A 1 193 ? 7.207 6.522 -20.737 1.00 83.06 193 HIS A O 1
ATOM 1535 N N . ASP A 1 194 ? 6.729 8.726 -20.771 1.00 80.62 194 ASP A N 1
ATOM 1536 C CA . ASP A 1 194 ? 5.558 8.627 -19.908 1.00 80.62 194 ASP A CA 1
ATOM 1537 C C . ASP A 1 194 ? 4.424 7.936 -20.663 1.00 80.62 194 ASP A C 1
ATOM 1539 O O . ASP A 1 194 ? 3.910 8.449 -21.658 1.00 80.62 194 ASP A O 1
ATOM 1543 N N . MET A 1 195 ? 4.034 6.755 -20.185 1.00 82.19 195 MET A N 1
ATOM 1544 C CA . MET A 1 195 ? 2.923 6.015 -20.766 1.00 82.19 195 MET A CA 1
ATOM 1545 C C . MET A 1 195 ? 1.612 6.730 -20.401 1.00 82.19 195 MET A C 1
ATOM 1547 O O . MET A 1 195 ? 1.264 6.776 -19.216 1.00 82.19 195 MET A O 1
ATOM 1551 N N . PRO A 1 196 ? 0.885 7.305 -21.377 1.00 87.19 196 PRO A N 1
ATOM 1552 C CA . PRO A 1 196 ? -0.335 8.042 -21.086 1.00 87.19 196 PRO A CA 1
ATOM 1553 C C . PRO A 1 196 ? -1.445 7.096 -20.614 1.00 87.19 196 PRO A C 1
ATOM 1555 O O . PRO A 1 196 ? -1.447 5.901 -20.923 1.00 87.19 196 PRO A O 1
ATOM 1558 N N . PHE A 1 197 ? -2.429 7.645 -19.898 1.00 91.56 197 PHE A N 1
ATOM 1559 C CA . PHE A 1 197 ? -3.686 6.934 -19.665 1.00 91.56 197 PHE A CA 1
ATOM 1560 C C . PHE A 1 197 ? -4.398 6.661 -20.992 1.00 91.56 197 PHE A C 1
ATOM 1562 O O . PHE A 1 197 ? -4.235 7.396 -21.968 1.00 91.56 197 PHE A O 1
ATOM 1569 N N . LEU A 1 198 ? -5.202 5.600 -21.020 1.00 94.12 198 LEU A N 1
ATOM 1570 C CA . LEU A 1 198 ? -5.983 5.256 -22.199 1.00 94.12 198 LEU A CA 1
ATOM 1571 C C . LEU A 1 198 ? -7.022 6.338 -22.487 1.00 94.12 198 LEU A C 1
ATOM 1573 O O . LEU A 1 198 ? -7.664 6.864 -21.573 1.00 94.12 198 LEU A O 1
ATOM 1577 N N . SER A 1 199 ? -7.227 6.613 -23.775 1.00 95.25 199 SER A N 1
ATOM 1578 C CA . SER A 1 199 ? -8.368 7.403 -24.225 1.00 95.25 199 SER A CA 1
ATOM 1579 C C . SER A 1 199 ? -9.677 6.703 -23.847 1.00 95.25 199 SER A C 1
ATOM 1581 O O . SER A 1 199 ? -9.693 5.511 -23.520 1.00 95.25 199 SER A O 1
ATOM 1583 N N . PHE A 1 200 ? -10.797 7.423 -23.891 1.00 95.50 200 PHE A N 1
ATOM 1584 C CA . PHE A 1 200 ? -12.102 6.808 -23.648 1.00 95.50 200 PHE A CA 1
ATOM 1585 C C . PHE A 1 200 ? -12.380 5.662 -24.635 1.00 95.50 200 PHE A C 1
ATOM 1587 O O . PHE A 1 200 ? -12.800 4.587 -24.210 1.00 95.50 200 PHE A O 1
ATOM 1594 N N . ASP A 1 201 ? -12.073 5.857 -25.919 1.00 95.38 201 ASP A N 1
ATOM 1595 C CA . ASP A 1 201 ? -12.295 4.852 -26.963 1.00 95.38 201 ASP A CA 1
ATOM 1596 C C . ASP A 1 201 ? -11.429 3.604 -26.749 1.00 95.38 201 ASP A C 1
ATOM 1598 O O . ASP A 1 201 ? -11.935 2.481 -26.806 1.00 95.38 201 ASP A O 1
ATOM 1602 N N . ASP A 1 202 ? -10.147 3.782 -26.416 1.00 95.56 202 ASP A N 1
ATOM 1603 C CA . ASP A 1 202 ? -9.249 2.664 -26.100 1.00 95.56 202 ASP A CA 1
ATOM 1604 C C . ASP A 1 202 ? -9.682 1.943 -24.821 1.00 95.56 202 ASP A C 1
ATOM 1606 O O . ASP A 1 202 ? -9.620 0.715 -24.731 1.00 95.56 202 ASP A O 1
ATOM 1610 N N . SER A 1 203 ? -10.161 2.700 -23.833 1.00 96.19 203 SER A N 1
ATOM 1611 C CA . SER A 1 203 ? -10.675 2.159 -22.577 1.00 96.19 203 SER A CA 1
ATOM 1612 C C . SER A 1 203 ? -11.935 1.326 -22.800 1.00 96.19 203 SER A C 1
ATOM 1614 O O . SER A 1 203 ? -12.059 0.229 -22.253 1.00 96.19 203 SER A O 1
ATOM 1616 N N . TRP A 1 204 ? -12.856 1.819 -23.631 1.00 95.62 204 TRP A N 1
ATOM 1617 C CA . TRP A 1 204 ? -14.082 1.119 -24.004 1.00 95.62 204 TRP A CA 1
ATOM 1618 C C . TRP A 1 204 ? -13.786 -0.140 -24.822 1.00 95.62 204 TRP A C 1
ATOM 1620 O O . TRP A 1 204 ? -14.350 -1.206 -24.559 1.00 95.62 204 TRP A O 1
ATOM 1630 N N . ASN A 1 205 ? -12.846 -0.054 -25.764 1.00 94.62 205 ASN A N 1
ATOM 1631 C CA . ASN A 1 205 ? -12.381 -1.200 -26.538 1.00 94.62 205 ASN A CA 1
ATOM 1632 C C . ASN A 1 205 ? -11.755 -2.267 -25.625 1.00 94.62 205 ASN A C 1
ATOM 1634 O O . ASN A 1 205 ? -12.143 -3.432 -25.669 1.00 94.62 205 ASN A O 1
ATOM 1638 N N . LEU A 1 206 ? -10.861 -1.872 -24.714 1.00 95.44 206 LEU A N 1
ATOM 1639 C CA . LEU A 1 206 ? -10.251 -2.788 -23.750 1.00 95.44 206 LEU A CA 1
ATOM 1640 C C . LEU A 1 206 ? -11.301 -3.467 -22.856 1.00 95.44 206 LEU A C 1
ATOM 1642 O O . LEU A 1 206 ? -11.231 -4.677 -22.629 1.00 95.44 206 LEU A O 1
ATOM 1646 N N . PHE A 1 207 ? -12.276 -2.702 -22.365 1.00 94.50 207 PHE A N 1
ATOM 1647 C CA . PHE A 1 207 ? -13.363 -3.193 -21.520 1.00 94.50 207 PHE A CA 1
ATOM 1648 C C . PHE A 1 207 ? -14.234 -4.228 -22.241 1.00 94.50 207 PHE A C 1
ATOM 1650 O O . PHE A 1 207 ? -14.429 -5.338 -21.742 1.00 94.50 207 PHE A O 1
ATOM 1657 N N . THR A 1 208 ? -14.718 -3.887 -23.437 1.00 92.69 208 THR A N 1
ATOM 1658 C CA . THR A 1 208 ? -15.582 -4.761 -24.241 1.00 92.69 208 THR A CA 1
ATOM 1659 C C . THR A 1 208 ? -14.840 -6.001 -24.713 1.00 92.69 208 THR A C 1
ATOM 1661 O O . THR A 1 208 ? -15.348 -7.104 -24.539 1.00 92.69 208 THR A O 1
ATOM 1664 N N . LYS A 1 209 ? -13.595 -5.864 -25.180 1.00 92.38 209 LYS A N 1
ATOM 1665 C CA . LYS A 1 209 ? -12.739 -7.000 -25.541 1.00 92.38 209 LYS A CA 1
ATOM 1666 C C . LYS A 1 209 ? -12.496 -7.937 -24.360 1.00 92.38 209 LYS A C 1
ATOM 1668 O O . LYS A 1 209 ? -12.418 -9.151 -24.527 1.00 92.38 209 LYS A O 1
ATOM 1673 N N . ARG A 1 210 ? -12.376 -7.399 -23.144 1.00 92.38 210 ARG A N 1
ATOM 1674 C CA . ARG A 1 210 ? -12.195 -8.216 -21.939 1.00 92.38 210 ARG A CA 1
ATOM 1675 C C . ARG A 1 210 ? -13.464 -8.977 -21.542 1.00 92.38 210 ARG A C 1
ATOM 1677 O O . ARG A 1 210 ? -13.336 -10.085 -21.027 1.00 92.38 210 ARG A O 1
ATOM 1684 N N . LEU A 1 211 ? -14.642 -8.394 -21.752 1.00 89.06 211 LEU A N 1
ATOM 1685 C CA . LEU A 1 211 ? -15.939 -8.965 -21.365 1.00 89.06 211 LEU A CA 1
ATOM 1686 C C . LEU A 1 211 ? -16.543 -9.888 -22.424 1.00 89.06 211 LEU A C 1
ATOM 1688 O O . LEU A 1 211 ? -16.947 -11.004 -22.112 1.00 89.06 211 LEU A O 1
ATOM 1692 N N . PHE A 1 212 ? -16.604 -9.406 -23.659 1.00 86.75 212 PHE A N 1
ATOM 1693 C CA . PHE A 1 212 ? -17.332 -10.016 -24.769 1.00 86.75 212 PHE A CA 1
ATOM 1694 C C . PHE A 1 212 ? -16.402 -10.630 -25.820 1.00 86.75 212 PHE A C 1
ATOM 1696 O O . PHE A 1 212 ? -16.871 -11.280 -26.748 1.00 86.75 212 PHE A O 1
ATOM 1703 N N . GLN A 1 213 ? -15.081 -10.474 -25.665 1.00 84.56 213 GLN A N 1
ATOM 1704 C CA . GLN A 1 213 ? -14.077 -10.935 -26.629 1.00 84.56 213 GLN A CA 1
ATOM 1705 C C . GLN A 1 213 ? -14.283 -10.289 -28.005 1.00 84.56 213 GLN A C 1
ATOM 1707 O O . GLN A 1 213 ? -13.849 -9.156 -28.202 1.00 84.56 213 GLN A O 1
ATOM 1712 N N . GLU A 1 214 ? -14.936 -10.992 -28.932 1.00 81.56 214 GLU A N 1
ATOM 1713 C CA . GLU A 1 214 ? -15.284 -10.499 -30.271 1.00 81.56 214 GLU A CA 1
ATOM 1714 C C . GLU A 1 214 ? -16.794 -10.272 -30.455 1.00 81.56 214 GLU A C 1
ATOM 1716 O O . GLU A 1 214 ? -17.215 -9.750 -31.487 1.00 81.56 214 GLU A O 1
ATOM 1721 N N . GLU A 1 215 ? -17.625 -10.637 -29.472 1.00 83.62 215 GLU A N 1
ATOM 1722 C CA . GLU A 1 215 ? -19.067 -10.404 -29.541 1.00 83.62 215 GLU A CA 1
ATOM 1723 C C . GLU A 1 215 ? -19.417 -8.933 -29.253 1.00 83.62 215 GLU A C 1
ATOM 1725 O O . GLU A 1 215 ? -18.776 -8.278 -28.424 1.00 83.62 215 GLU A O 1
ATOM 1730 N N . PRO A 1 216 ? -20.446 -8.382 -29.922 1.00 83.19 216 PRO A N 1
ATOM 1731 C CA . PRO A 1 216 ? -20.891 -7.023 -29.657 1.00 83.19 216 PRO A CA 1
ATOM 1732 C C . PRO A 1 216 ? -21.503 -6.906 -28.255 1.00 83.19 216 PRO A C 1
ATOM 1734 O O . PRO A 1 216 ? -22.241 -7.780 -27.799 1.00 83.19 216 PRO A O 1
ATOM 1737 N N . CYS A 1 217 ? -21.242 -5.778 -27.590 1.00 85.50 217 CYS A N 1
ATOM 1738 C CA . CYS A 1 217 ? -21.866 -5.452 -26.309 1.00 85.50 217 CYS A CA 1
ATOM 1739 C C . CYS A 1 217 ? -23.402 -5.365 -26.466 1.00 85.50 217 CYS A C 1
ATOM 1741 O O . CYS A 1 217 ? -23.875 -4.688 -27.384 1.00 85.50 217 CYS A O 1
ATOM 1743 N N . PRO A 1 218 ? -24.200 -6.004 -25.588 1.00 87.12 218 PRO A N 1
ATOM 1744 C CA . PRO A 1 218 ? -25.652 -5.868 -25.605 1.00 87.12 218 PRO A CA 1
ATOM 1745 C C . PRO A 1 218 ? -26.094 -4.401 -25.422 1.00 87.12 218 PRO A C 1
ATOM 1747 O O . PRO A 1 218 ? -25.650 -3.760 -24.464 1.00 87.12 218 PRO A O 1
ATOM 1750 N N . PRO A 1 219 ? -27.022 -3.871 -26.247 1.00 87.19 219 PRO A N 1
ATOM 1751 C CA . PRO A 1 219 ? -27.414 -2.456 -26.204 1.00 87.19 219 PRO A CA 1
ATOM 1752 C C . PRO A 1 219 ? -27.919 -1.969 -24.838 1.00 87.19 219 PRO A C 1
ATOM 1754 O O . PRO A 1 219 ? -27.787 -0.800 -24.496 1.00 87.19 219 PRO A O 1
ATOM 1757 N N . GLN A 1 220 ? -28.499 -2.862 -24.033 1.00 87.75 220 GLN A N 1
ATOM 1758 C CA . GLN A 1 220 ? -29.028 -2.539 -22.705 1.00 87.75 220 GLN A CA 1
ATOM 1759 C C . GLN A 1 220 ? -27.926 -2.291 -21.663 1.00 87.75 220 GLN A C 1
ATOM 1761 O O . GLN A 1 220 ? -28.189 -1.664 -20.638 1.00 87.75 220 GLN A O 1
ATOM 1766 N N . LEU A 1 221 ? -26.718 -2.809 -21.901 1.00 87.81 221 LEU A N 1
ATOM 1767 C CA . LEU A 1 221 ? -25.564 -2.690 -21.007 1.00 87.81 221 LEU A CA 1
ATOM 1768 C C . LEU A 1 221 ? -24.560 -1.643 -21.491 1.00 87.81 221 LEU A C 1
ATOM 1770 O O . LEU A 1 221 ? -23.692 -1.242 -20.721 1.00 87.81 221 LEU A O 1
ATOM 1774 N N . GLU A 1 222 ? -24.677 -1.194 -22.741 1.00 91.75 222 GLU A N 1
ATOM 1775 C CA . GLU A 1 222 ? -23.718 -0.293 -23.373 1.00 91.75 222 GLU A CA 1
ATOM 1776 C C . GLU A 1 222 ? -23.563 1.024 -22.604 1.00 91.75 222 GLU A C 1
ATOM 1778 O O . GLU A 1 222 ? -22.450 1.384 -22.229 1.00 91.75 222 GLU A O 1
ATOM 1783 N N . GLU A 1 223 ? -24.667 1.705 -22.300 1.00 92.31 223 GLU A N 1
ATOM 1784 C CA . GLU A 1 223 ? -24.622 3.012 -21.632 1.00 92.31 223 GLU A CA 1
ATOM 1785 C C . GLU A 1 223 ? -24.091 2.918 -20.193 1.00 92.31 223 GLU A C 1
ATOM 1787 O O . GLU A 1 223 ? -23.203 3.677 -19.808 1.00 92.31 223 GLU A O 1
ATOM 1792 N N . ILE A 1 224 ? -24.545 1.922 -19.421 1.00 92.06 224 ILE A N 1
ATOM 1793 C CA . ILE A 1 224 ? -24.033 1.676 -18.060 1.00 92.06 224 ILE A CA 1
ATOM 1794 C C . ILE A 1 224 ? -22.545 1.297 -18.119 1.00 92.06 224 ILE A C 1
ATOM 1796 O O . ILE A 1 224 ? -21.737 1.759 -17.315 1.00 92.06 224 ILE A O 1
ATOM 1800 N N . GLY A 1 225 ? -22.156 0.486 -19.104 1.00 92.38 225 GLY A N 1
ATOM 1801 C CA . GLY A 1 225 ? -20.767 0.116 -19.341 1.00 92.38 225 GLY A CA 1
ATOM 1802 C C . GLY A 1 225 ? -19.881 1.325 -19.623 1.00 92.38 225 GLY A C 1
ATOM 1803 O O . GLY A 1 225 ? -18.803 1.432 -19.042 1.00 92.38 225 GLY A O 1
ATOM 1804 N N . LYS A 1 226 ? -20.330 2.251 -20.477 1.00 94.69 226 LYS A N 1
ATOM 1805 C CA . LYS A 1 226 ? -19.591 3.482 -20.791 1.00 94.69 226 LYS A CA 1
ATOM 1806 C C . LYS A 1 226 ? -19.372 4.339 -19.547 1.00 94.69 226 LYS A C 1
ATOM 1808 O O . LYS A 1 226 ? -18.250 4.790 -19.325 1.00 94.69 226 LYS A O 1
ATOM 1813 N N . HIS A 1 227 ? -20.391 4.502 -18.701 1.00 93.62 227 HIS A N 1
ATOM 1814 C CA . HIS A 1 227 ? -20.238 5.216 -17.430 1.00 93.62 227 HIS A CA 1
ATOM 1815 C C . HIS A 1 227 ? -19.230 4.538 -16.498 1.00 93.62 227 HIS A C 1
ATOM 1817 O O . HIS A 1 227 ? -18.355 5.202 -15.941 1.00 93.62 227 HIS A O 1
ATOM 1823 N N . ILE A 1 228 ? -19.295 3.211 -16.363 1.00 92.06 228 ILE A N 1
ATOM 1824 C CA . ILE A 1 228 ? -18.338 2.436 -15.561 1.00 92.06 228 ILE A CA 1
ATOM 1825 C C . ILE A 1 228 ? -16.903 2.630 -16.076 1.00 92.06 228 ILE A C 1
ATOM 1827 O O . ILE A 1 228 ? -15.981 2.861 -15.288 1.00 92.06 228 ILE A O 1
ATOM 1831 N N . VAL A 1 229 ? -16.702 2.576 -17.394 1.00 94.44 229 VAL A N 1
ATOM 1832 C CA . VAL A 1 229 ? -15.390 2.801 -18.018 1.00 94.44 229 VAL A CA 1
ATOM 1833 C C . VAL A 1 229 ? -14.894 4.222 -17.771 1.00 94.44 229 VAL A C 1
ATOM 1835 O O . VAL A 1 229 ? -13.719 4.408 -17.449 1.00 94.44 229 VAL A O 1
ATOM 1838 N N . GLN A 1 230 ? -15.777 5.218 -17.825 1.00 93.25 230 GLN A N 1
ATOM 1839 C CA . GLN A 1 230 ? -15.428 6.599 -17.503 1.00 93.25 230 GLN A CA 1
ATOM 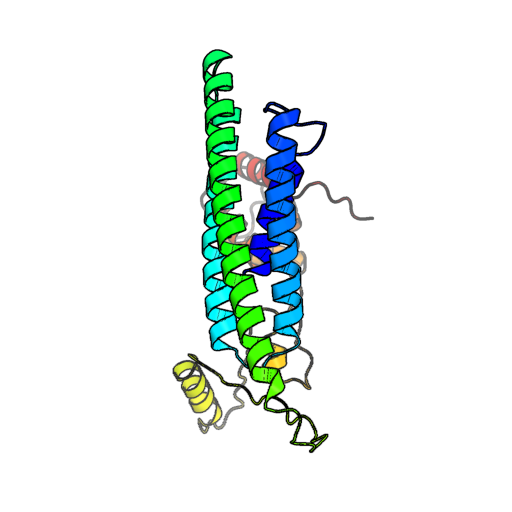1840 C C . GLN A 1 230 ? -14.922 6.738 -16.057 1.00 93.25 230 GLN A C 1
ATOM 1842 O O . GLN A 1 230 ? -13.925 7.422 -15.817 1.00 93.25 230 GLN A O 1
ATOM 1847 N N . GLN A 1 231 ? -15.518 6.017 -15.097 1.00 89.25 231 GLN A N 1
ATOM 1848 C CA . GLN A 1 231 ? -15.038 5.998 -13.706 1.00 89.25 231 GLN A CA 1
ATOM 1849 C C . GLN A 1 231 ? -13.658 5.347 -13.545 1.00 89.25 231 GLN A C 1
ATOM 1851 O O . GLN A 1 231 ? -12.959 5.619 -12.570 1.00 89.25 231 GLN A O 1
ATOM 1856 N N . CYS A 1 232 ? -13.220 4.531 -14.506 1.00 89.00 232 CYS A N 1
ATOM 1857 C CA . CYS A 1 232 ? -11.887 3.934 -14.490 1.00 89.00 232 CYS A CA 1
ATOM 1858 C C . CYS A 1 232 ? -10.776 4.910 -14.922 1.00 89.00 232 CYS A C 1
ATOM 1860 O O . CYS A 1 232 ? -9.601 4.562 -14.796 1.00 89.00 232 CYS A O 1
ATOM 1862 N N . ARG A 1 233 ? -11.127 6.110 -15.417 1.00 89.00 233 ARG A N 1
ATOM 1863 C CA . ARG A 1 233 ? -10.205 7.223 -15.733 1.00 89.00 233 ARG A CA 1
ATOM 1864 C C . ARG A 1 233 ? -8.994 6.816 -16.586 1.00 89.00 233 ARG A C 1
ATOM 1866 O O . ARG A 1 233 ? -7.874 7.248 -16.336 1.00 89.00 233 ARG A O 1
ATOM 1873 N N . GLY A 1 234 ? -9.212 5.935 -17.563 1.00 91.44 234 GLY A N 1
ATOM 1874 C CA . GLY A 1 234 ? -8.172 5.505 -18.503 1.00 91.44 234 GLY A CA 1
ATOM 1875 C C . GLY A 1 234 ? -7.096 4.579 -17.921 1.00 91.44 234 GLY A C 1
ATOM 1876 O O . GLY A 1 234 ? -6.104 4.312 -18.596 1.00 91.44 234 GLY A O 1
ATOM 1877 N N . LEU A 1 235 ? -7.259 4.065 -16.694 1.00 92.81 235 LEU A N 1
ATOM 1878 C CA . LEU A 1 235 ? -6.328 3.107 -16.085 1.00 92.81 235 LEU A CA 1
ATOM 1879 C C . LEU A 1 235 ? -6.565 1.684 -16.629 1.00 92.81 235 LEU A C 1
ATOM 1881 O O . LEU A 1 235 ? -7.574 1.070 -16.258 1.00 92.81 235 LEU A O 1
ATOM 1885 N N . PRO A 1 236 ? -5.631 1.087 -17.405 1.00 91.81 236 PRO A N 1
ATOM 1886 C CA . PRO A 1 236 ? -5.833 -0.234 -18.013 1.00 91.81 236 PRO A CA 1
ATOM 1887 C C . PRO A 1 236 ? -6.157 -1.326 -16.989 1.00 91.81 236 PRO A C 1
ATOM 1889 O O . PRO A 1 236 ? -7.043 -2.152 -17.201 1.00 91.81 236 PRO A O 1
ATOM 1892 N N . LEU A 1 237 ? -5.463 -1.314 -15.845 1.00 92.44 237 LEU A N 1
ATOM 1893 C CA . LEU A 1 237 ? -5.663 -2.307 -14.791 1.00 92.44 237 LEU A CA 1
ATOM 1894 C C . LEU A 1 237 ? -7.052 -2.191 -14.151 1.00 92.44 237 LEU A C 1
ATOM 1896 O O . LEU A 1 237 ? -7.707 -3.211 -13.948 1.00 92.44 237 LEU A O 1
ATOM 1900 N N . SER A 1 238 ? -7.513 -0.967 -13.874 1.00 92.06 238 SER A N 1
ATOM 1901 C CA . SER A 1 238 ? -8.847 -0.728 -13.308 1.00 92.06 238 SER A CA 1
ATOM 1902 C C . SER A 1 238 ? -9.931 -1.269 -14.242 1.00 92.06 238 SER A C 1
ATOM 1904 O O . SER A 1 238 ? -10.774 -2.065 -13.828 1.00 92.06 238 SER A O 1
ATOM 1906 N N . ILE A 1 239 ? -9.822 -0.947 -15.535 1.00 93.44 239 ILE A N 1
ATOM 1907 C CA . ILE A 1 239 ? -10.748 -1.398 -16.579 1.00 93.44 239 ILE A CA 1
ATOM 1908 C C . ILE A 1 239 ? -10.814 -2.928 -16.628 1.00 93.44 239 ILE A C 1
ATOM 1910 O O . ILE A 1 239 ? -11.900 -3.505 -16.592 1.00 93.44 239 ILE A O 1
ATOM 1914 N N . VAL A 1 240 ? -9.660 -3.603 -16.667 1.00 92.12 240 VAL A N 1
ATOM 1915 C CA . VAL A 1 240 ? -9.592 -5.072 -16.751 1.00 92.12 240 VAL A CA 1
ATOM 1916 C C . VAL A 1 240 ? -10.157 -5.745 -15.499 1.00 92.12 240 VAL A C 1
ATOM 1918 O O . VAL A 1 240 ? -10.801 -6.793 -15.610 1.00 92.12 240 VAL A O 1
ATOM 1921 N N . VAL A 1 241 ? -9.934 -5.164 -14.317 1.00 92.12 241 VAL A N 1
ATOM 1922 C CA . VAL A 1 241 ? -10.477 -5.674 -13.050 1.00 92.12 241 VAL A CA 1
ATOM 1923 C C . VAL A 1 241 ? -11.995 -5.542 -13.028 1.00 92.12 241 VAL A C 1
ATOM 1925 O O . VAL A 1 241 ? -12.678 -6.532 -12.770 1.00 92.12 241 VAL A O 1
ATOM 1928 N N . VAL A 1 242 ? -12.533 -4.363 -13.346 1.00 90.69 242 VAL A N 1
ATOM 1929 C CA . VAL A 1 242 ? -13.983 -4.129 -13.347 1.00 90.69 242 VAL A CA 1
ATOM 1930 C C . VAL A 1 242 ? -14.678 -4.990 -14.405 1.00 90.69 242 VAL A C 1
ATOM 1932 O O . VAL A 1 242 ? -15.654 -5.670 -14.090 1.00 90.69 242 VAL A O 1
ATOM 1935 N N . ALA A 1 243 ? -14.127 -5.066 -15.619 1.00 90.62 243 ALA A N 1
ATOM 1936 C CA . ALA A 1 243 ? -14.594 -5.974 -16.668 1.00 90.62 243 ALA A CA 1
ATOM 1937 C C . ALA A 1 243 ? -14.598 -7.440 -16.196 1.00 90.62 243 ALA A C 1
ATOM 1939 O O . ALA A 1 243 ? -15.582 -8.158 -16.352 1.00 90.62 243 ALA A O 1
ATOM 1940 N N . GLY A 1 244 ? -13.514 -7.891 -15.558 1.00 89.44 244 GLY A N 1
ATOM 1941 C CA . GLY A 1 244 ? -13.410 -9.253 -15.033 1.00 89.44 244 GLY A CA 1
ATOM 1942 C C . GLY A 1 244 ? -14.378 -9.561 -13.885 1.00 89.44 244 GLY A C 1
ATOM 1943 O O . GLY A 1 244 ? -14.772 -10.715 -13.723 1.00 89.44 244 GLY A O 1
ATOM 1944 N N . LEU A 1 245 ? -14.762 -8.557 -13.091 1.00 89.06 245 LEU A N 1
ATOM 1945 C CA . LEU A 1 245 ? -15.787 -8.689 -12.054 1.00 89.06 245 LEU A CA 1
ATOM 1946 C C . LEU A 1 245 ? -17.181 -8.814 -12.672 1.00 89.06 245 LEU A C 1
ATOM 1948 O O . LEU A 1 245 ? -17.910 -9.741 -12.328 1.00 89.06 245 LEU A O 1
ATOM 1952 N N . LEU A 1 246 ? -17.522 -7.926 -13.608 1.00 88.00 246 LEU A N 1
ATOM 1953 C CA . LEU A 1 246 ? -18.817 -7.930 -14.294 1.00 88.00 246 LEU A CA 1
ATOM 1954 C C . LEU A 1 246 ? -19.035 -9.208 -15.109 1.00 88.00 246 LEU A C 1
ATOM 1956 O O . LEU A 1 246 ? -20.137 -9.745 -15.108 1.00 88.00 246 LEU A O 1
ATOM 1960 N N . GLY A 1 247 ? -17.982 -9.757 -15.722 1.00 84.88 247 GLY A N 1
ATOM 1961 C CA . GLY A 1 247 ? -18.057 -11.009 -16.483 1.00 84.88 247 GLY A CA 1
ATOM 1962 C C . GLY A 1 247 ? -18.350 -12.257 -15.640 1.00 84.88 247 GLY A C 1
ATOM 1963 O O . GLY A 1 247 ? -18.645 -13.309 -16.197 1.00 84.88 247 GLY A O 1
ATOM 1964 N N . LYS A 1 248 ? -18.268 -12.165 -14.305 1.00 81.31 248 LYS A N 1
ATOM 1965 C CA . LYS A 1 248 ? -18.640 -13.248 -13.374 1.00 81.31 248 LYS A CA 1
ATOM 1966 C C . LYS A 1 248 ? -20.047 -13.091 -12.797 1.00 81.31 248 LYS A C 1
ATOM 1968 O O . LYS A 1 248 ? -20.476 -13.949 -12.030 1.00 81.31 248 LYS A O 1
ATOM 1973 N N . MET A 1 249 ? -20.721 -11.985 -13.095 1.00 80.38 249 MET A N 1
ATOM 1974 C CA . MET A 1 249 ? -22.073 -11.710 -12.625 1.00 80.38 249 MET A CA 1
ATOM 1975 C C . MET A 1 249 ? -23.087 -12.139 -13.684 1.00 80.38 249 MET A C 1
ATOM 1977 O O . MET A 1 249 ? -22.788 -12.142 -14.877 1.00 80.38 249 MET A O 1
ATOM 1981 N N . ASP A 1 250 ? -24.305 -12.467 -13.252 1.00 70.06 250 ASP A N 1
ATOM 1982 C CA . ASP A 1 250 ? -25.411 -12.691 -14.181 1.00 70.06 250 ASP A CA 1
ATOM 1983 C C . ASP A 1 250 ? -25.625 -11.430 -15.028 1.00 70.06 250 ASP A C 1
ATOM 1985 O O . ASP A 1 250 ? -25.560 -10.314 -14.500 1.00 70.06 250 ASP A O 1
ATOM 1989 N N . ALA A 1 251 ? -25.910 -11.609 -16.323 1.00 65.31 251 ALA A N 1
ATOM 1990 C CA . ALA A 1 251 ? -25.990 -10.559 -17.350 1.00 65.31 251 ALA A CA 1
ATOM 1991 C C . ALA A 1 251 ? -27.140 -9.534 -17.165 1.00 65.31 251 ALA A C 1
ATOM 1993 O O . ALA A 1 251 ? -27.554 -8.865 -18.110 1.00 65.31 251 ALA A O 1
ATOM 1994 N N . GLY A 1 252 ? -27.688 -9.419 -15.955 1.00 70.06 252 GLY A N 1
ATOM 1995 C CA . GLY A 1 252 ? -28.729 -8.468 -15.595 1.00 70.06 252 GLY A CA 1
ATOM 1996 C C . GLY A 1 252 ? -28.194 -7.048 -15.393 1.00 70.06 252 GLY A C 1
ATOM 1997 O O . GLY A 1 252 ? -27.168 -6.830 -14.746 1.00 70.06 252 GLY A O 1
ATOM 1998 N N . SER A 1 253 ? -28.959 -6.070 -15.889 1.00 73.50 253 SER A N 1
ATOM 1999 C CA . SER A 1 253 ? -28.677 -4.630 -15.756 1.00 73.50 253 SER A CA 1
ATOM 2000 C C . SER A 1 253 ? -28.544 -4.163 -14.295 1.00 73.50 253 SER A C 1
ATOM 2002 O O . SER A 1 253 ? -27.770 -3.248 -14.022 1.00 73.50 253 SER A O 1
ATOM 2004 N N . ASP A 1 254 ? -29.221 -4.815 -13.344 1.00 82.38 254 ASP A N 1
ATOM 2005 C CA . ASP A 1 254 ? -29.220 -4.409 -11.929 1.00 82.38 254 ASP A CA 1
ATOM 2006 C C . ASP A 1 254 ? -27.848 -4.582 -11.253 1.00 82.38 254 ASP A C 1
ATOM 2008 O O . ASP A 1 254 ? -27.431 -3.742 -10.454 1.00 82.38 254 ASP A O 1
ATOM 2012 N N . ASN A 1 255 ? -27.102 -5.633 -11.610 1.00 84.25 255 ASN A N 1
ATOM 2013 C CA . ASN A 1 255 ? -25.757 -5.867 -11.072 1.00 84.25 255 ASN A CA 1
ATOM 2014 C C . ASN A 1 255 ? -24.765 -4.809 -11.568 1.00 84.25 255 ASN A C 1
ATOM 2016 O O . ASN A 1 255 ? -23.934 -4.325 -10.801 1.00 84.25 255 ASN A O 1
ATOM 2020 N N . TRP A 1 256 ? -24.887 -4.418 -12.837 1.00 88.88 256 TRP A N 1
ATOM 2021 C CA . TRP A 1 256 ? -24.052 -3.385 -13.444 1.00 88.88 256 TRP A CA 1
ATOM 2022 C C . TRP A 1 256 ? -24.320 -2.016 -12.820 1.00 88.88 256 TRP A C 1
ATOM 2024 O O . TRP A 1 256 ? -23.369 -1.336 -12.445 1.00 88.88 256 TRP A O 1
ATOM 2034 N N . LYS A 1 257 ? -25.594 -1.663 -12.597 1.00 87.75 257 LYS A N 1
ATOM 2035 C CA . LYS A 1 257 ? -25.967 -0.437 -11.871 1.00 87.75 257 LYS A CA 1
ATOM 2036 C C . LYS A 1 257 ? -25.395 -0.402 -10.460 1.00 87.75 257 LYS A C 1
ATOM 2038 O O . LYS A 1 257 ? -24.851 0.608 -10.039 1.00 87.75 257 LYS A O 1
ATOM 2043 N N . LYS A 1 258 ? -25.439 -1.522 -9.735 1.00 87.00 258 LYS A N 1
ATOM 2044 C CA . LYS A 1 258 ? -24.846 -1.595 -8.395 1.00 87.00 258 LYS A CA 1
ATOM 2045 C C . LYS A 1 258 ? -23.331 -1.362 -8.422 1.00 87.00 258 LYS A C 1
ATOM 2047 O O . LYS A 1 258 ? -22.786 -0.742 -7.513 1.00 87.00 258 LYS A O 1
ATOM 2052 N N . VAL A 1 259 ? -22.631 -1.879 -9.433 1.00 86.62 259 VAL A N 1
ATOM 2053 C CA . VAL A 1 259 ? -21.191 -1.629 -9.609 1.00 86.62 259 VAL A CA 1
ATOM 2054 C C . VAL A 1 259 ? -20.933 -0.163 -9.953 1.00 86.62 259 VAL A C 1
ATOM 2056 O O . VAL A 1 259 ? -20.055 0.439 -9.342 1.00 86.62 259 VAL A O 1
ATOM 2059 N N . GLU A 1 260 ? -21.719 0.419 -10.858 1.00 87.69 260 GLU A N 1
ATOM 2060 C CA . GLU A 1 260 ? -21.673 1.844 -11.203 1.00 87.69 260 GLU A CA 1
ATOM 2061 C C . GLU A 1 260 ? -21.842 2.726 -9.954 1.00 87.69 260 GLU A C 1
ATOM 2063 O O . GLU A 1 260 ? -20.949 3.509 -9.642 1.00 87.69 260 GLU A O 1
ATOM 2068 N N . GLU A 1 261 ? -22.909 2.526 -9.174 1.00 84.31 261 GLU A N 1
ATOM 2069 C CA . GLU A 1 261 ? -23.190 3.278 -7.942 1.00 84.31 261 GLU A CA 1
ATOM 2070 C C . GLU A 1 261 ? -22.049 3.180 -6.920 1.00 84.31 261 GLU A C 1
ATOM 2072 O O . GLU A 1 261 ? -21.642 4.183 -6.324 1.00 84.31 261 GLU A O 1
ATOM 2077 N N . ASN A 1 262 ? -21.488 1.980 -6.736 1.00 83.75 262 ASN A N 1
ATOM 2078 C CA . ASN A 1 262 ? -20.358 1.777 -5.833 1.00 83.75 262 ASN A CA 1
ATOM 2079 C C . ASN A 1 262 ? -19.115 2.538 -6.306 1.00 83.75 262 ASN A C 1
ATOM 2081 O O . ASN A 1 262 ? -18.457 3.184 -5.490 1.00 83.75 262 ASN A O 1
ATOM 2085 N N . LEU A 1 263 ? -18.805 2.501 -7.605 1.00 80.31 263 LEU A N 1
ATOM 2086 C CA . LEU A 1 263 ? -17.678 3.242 -8.173 1.00 80.31 263 LEU A CA 1
ATOM 2087 C C . LEU A 1 263 ? -17.881 4.753 -8.010 1.00 80.31 263 LEU A C 1
ATOM 2089 O O . LEU A 1 263 ? -16.971 5.441 -7.551 1.00 80.31 263 LEU A O 1
ATOM 2093 N N . THR A 1 264 ? -19.084 5.262 -8.285 1.00 78.50 264 THR A N 1
ATOM 2094 C CA . THR A 1 264 ? -19.425 6.677 -8.078 1.00 78.50 264 THR A CA 1
ATOM 2095 C C . THR A 1 264 ? -19.272 7.095 -6.612 1.00 78.50 264 THR A C 1
ATOM 2097 O O . THR A 1 264 ? -18.746 8.172 -6.331 1.00 78.50 264 THR A O 1
ATOM 2100 N N . SER A 1 265 ? -19.672 6.238 -5.666 1.00 74.94 265 SER A N 1
ATOM 2101 C CA . SER A 1 265 ? -19.521 6.498 -4.227 1.00 74.94 265 SER A CA 1
ATOM 2102 C C . SER A 1 265 ? -18.061 6.498 -3.761 1.00 74.94 265 SER A C 1
ATOM 2104 O O . SER A 1 265 ? -17.697 7.274 -2.881 1.00 74.94 265 SER A O 1
ATOM 2106 N N . PHE A 1 266 ? -17.218 5.655 -4.365 1.00 68.25 266 PHE A N 1
ATOM 2107 C CA . PHE A 1 266 ? -15.819 5.491 -3.976 1.00 68.25 266 PHE A CA 1
ATOM 2108 C C . PHE A 1 266 ? -14.933 6.612 -4.525 1.00 68.25 266 PHE A C 1
ATOM 2110 O O . PHE A 1 266 ? -14.045 7.096 -3.827 1.00 68.25 266 PHE A O 1
ATOM 2117 N N . PHE A 1 267 ? -15.178 7.044 -5.765 1.00 66.31 267 PHE A N 1
ATOM 2118 C CA . PHE A 1 267 ? -14.354 8.057 -6.429 1.00 66.31 267 PHE A CA 1
ATOM 2119 C C . PHE A 1 267 ? -14.862 9.495 -6.257 1.00 66.31 267 PHE A C 1
ATOM 2121 O O . PHE A 1 267 ? -14.114 10.427 -6.563 1.00 66.31 267 PHE A O 1
ATOM 2128 N N . GLY A 1 268 ? -16.083 9.680 -5.735 1.00 54.75 268 GLY A N 1
ATOM 2129 C CA . GLY A 1 268 ? -16.731 10.982 -5.587 1.00 54.75 268 GLY A CA 1
ATOM 2130 C C . GLY A 1 268 ? -17.037 11.643 -6.936 1.00 54.75 268 GLY A C 1
ATOM 2131 O O . GLY A 1 268 ? -16.346 11.441 -7.935 1.00 54.75 268 GLY A O 1
ATOM 2132 N N . THR A 1 269 ? -18.082 12.471 -6.992 1.00 45.78 269 THR A N 1
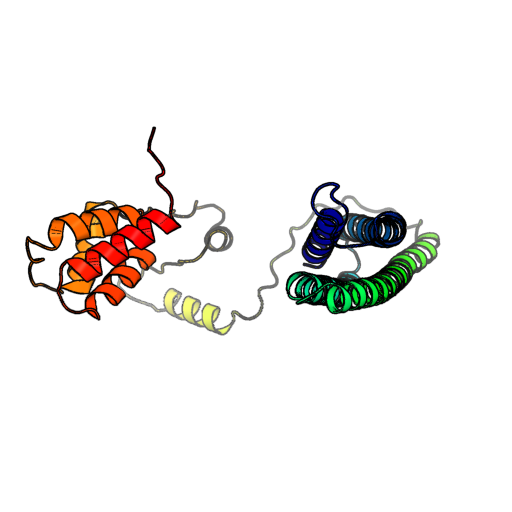ATOM 2133 C CA . THR A 1 269 ? -18.349 13.305 -8.171 1.00 45.78 269 THR A CA 1
ATOM 2134 C C . THR A 1 269 ? -17.268 14.379 -8.270 1.00 45.78 269 THR A C 1
ATOM 2136 O O . THR A 1 269 ? -17.399 15.456 -7.691 1.00 45.78 269 THR A O 1
ATOM 2139 N N . VAL A 1 270 ? -16.182 14.096 -8.985 1.00 45.44 270 VAL A N 1
ATOM 2140 C CA . VAL A 1 270 ? -15.293 15.156 -9.461 1.00 45.44 270 VAL A CA 1
ATOM 2141 C C . VAL A 1 270 ? -15.986 15.762 -10.673 1.00 45.44 270 VAL A C 1
ATOM 2143 O O . VAL A 1 270 ? -15.909 15.237 -11.778 1.00 45.44 270 VAL A O 1
ATOM 2146 N N . SER A 1 271 ? -16.749 16.824 -10.431 1.00 36.62 271 SER A N 1
ATOM 2147 C CA . SER A 1 271 ? -17.194 17.727 -11.484 1.00 36.62 271 SER A CA 1
ATOM 2148 C C . SER A 1 271 ? -15.953 18.367 -12.104 1.00 36.62 271 SER A C 1
ATOM 2150 O O . SER A 1 271 ? -15.264 19.132 -11.427 1.00 36.62 271 SER A O 1
ATOM 2152 N N . GLU A 1 272 ? -15.658 18.025 -13.355 1.00 36.72 272 GLU A N 1
ATOM 2153 C CA . GLU A 1 272 ? -14.691 18.753 -14.175 1.00 36.72 272 GLU A CA 1
ATOM 2154 C C . GLU A 1 272 ? -15.172 20.206 -14.341 1.00 36.72 272 GLU A C 1
ATOM 2156 O O . GLU A 1 272 ? -16.306 20.457 -14.760 1.00 36.72 272 GLU A O 1
ATOM 2161 N N . GLN A 1 273 ? -14.308 21.151 -13.968 1.00 28.72 273 GLN A N 1
ATOM 2162 C CA . GLN A 1 273 ? -14.307 22.539 -14.429 1.00 28.72 273 GLN A CA 1
ATOM 2163 C C . GLN A 1 273 ? -12.971 22.804 -15.107 1.00 28.72 273 GLN A C 1
ATOM 2165 O O . GLN A 1 273 ? -11.948 22.328 -14.562 1.00 28.72 273 GLN A O 1
#

InterPro domains:
  IPR027417 P-loop containing nucleoside triphosphate hydrolase [SSF52540] (183-265)
  IPR042197 Apoptotic protease-activating factors, helical domain [G3DSA:1.10.8.430] (198-271)

Organism: Capsicum annuum (NCBI:txid4072)

Secondary structure (DSSP, 8-state):
-HHHHHHHHHHHHHHHH-TT---S-HHHHHHHHHHHHHHHHHHHHHHHHHTTS-S-HHHHHHHHHHHHHHHHHHHHHHHHHHHHHHH--SHHHHHHHHHHHHHHHHHHHHHHHHHHHHHHHHHHHHHHHTTS-TT----------------S-HHHHHHHHHHHHS--SS--------STTHHHHH-TTS-----PPPPHHHHHHHHHHHHHTTSPPPHHHHHHHHHHHHHTTT-HHHHHHHHHHHTTS-S-HHHHHHHHHHHHHHH------